Protein AF-A7H7H2-F1 (afdb_monomer)

Structure (mmCIF, N/CA/C/O backbone):
data_AF-A7H7H2-F1
#
_entry.id   AF-A7H7H2-F1
#
loop_
_atom_site.group_PDB
_atom_site.id
_atom_site.type_symbol
_atom_site.label_atom_id
_atom_site.label_alt_id
_atom_site.label_comp_id
_atom_site.label_asym_id
_atom_site.label_entity_id
_atom_site.label_seq_id
_atom_site.pdbx_PDB_ins_code
_atom_site.Cartn_x
_atom_site.Cartn_y
_atom_site.Cartn_z
_atom_site.occupancy
_atom_site.B_iso_or_equiv
_atom_site.auth_seq_id
_atom_site.auth_comp_id
_atom_site.auth_asym_id
_atom_site.auth_atom_id
_atom_site.pdbx_PDB_model_num
ATOM 1 N N . MET A 1 1 ? 17.626 9.485 -11.765 1.00 54.41 1 MET A N 1
ATOM 2 C CA . MET A 1 1 ? 17.673 8.167 -12.442 1.00 54.41 1 MET A CA 1
ATOM 3 C C . MET A 1 1 ? 17.883 8.291 -13.953 1.00 54.41 1 MET A C 1
ATOM 5 O O . MET A 1 1 ? 18.857 7.736 -14.436 1.00 54.41 1 MET A O 1
ATOM 9 N N . ALA A 1 2 ? 17.070 9.058 -14.697 1.00 62.72 2 ALA A N 1
ATOM 10 C CA . ALA A 1 2 ? 17.214 9.184 -16.160 1.00 62.72 2 ALA A CA 1
ATOM 11 C C . ALA A 1 2 ? 18.592 9.707 -16.636 1.00 62.72 2 ALA A C 1
ATOM 13 O O . ALA A 1 2 ? 19.151 9.174 -17.590 1.00 62.72 2 ALA A O 1
ATOM 14 N N . GLY A 1 3 ? 19.183 10.685 -15.935 1.00 72.94 3 GLY A N 1
ATOM 15 C CA . GLY A 1 3 ? 20.497 11.241 -16.300 1.00 72.94 3 GLY A CA 1
ATOM 16 C C . GLY A 1 3 ? 21.664 10.251 -16.186 1.00 72.94 3 GLY A C 1
ATOM 17 O O . GLY A 1 3 ? 22.563 10.270 -17.019 1.00 72.94 3 GLY A O 1
ATOM 18 N N . ALA A 1 4 ? 21.624 9.336 -15.211 1.00 76.12 4 ALA A N 1
ATOM 19 C CA . ALA A 1 4 ? 22.653 8.305 -15.057 1.00 76.12 4 ALA A CA 1
ATOM 20 C C . ALA A 1 4 ? 22.588 7.268 -16.192 1.00 76.12 4 ALA A C 1
ATOM 22 O O . ALA A 1 4 ? 23.620 6.868 -16.720 1.00 76.12 4 ALA A O 1
ATOM 23 N N . GLY A 1 5 ? 21.376 6.891 -16.617 1.00 74.88 5 GLY A N 1
ATOM 24 C CA . GLY A 1 5 ? 21.182 5.991 -17.758 1.00 74.88 5 GLY A CA 1
ATOM 25 C C . GLY A 1 5 ? 21.680 6.591 -19.074 1.00 74.88 5 GLY A C 1
ATOM 26 O O . GLY A 1 5 ? 22.351 5.906 -19.841 1.00 74.88 5 GLY A O 1
ATOM 27 N N . LEU A 1 6 ? 21.423 7.885 -19.302 1.00 78.88 6 LEU A N 1
ATOM 28 C CA . LEU A 1 6 ? 21.929 8.604 -20.475 1.00 78.88 6 LEU A CA 1
ATOM 29 C C . LEU A 1 6 ? 23.465 8.639 -20.499 1.00 78.88 6 LEU A C 1
ATOM 31 O O . LEU A 1 6 ? 24.069 8.372 -21.534 1.00 78.88 6 LEU A O 1
ATOM 35 N N . ALA A 1 7 ? 24.095 8.926 -19.357 1.00 79.81 7 ALA A N 1
ATOM 36 C CA 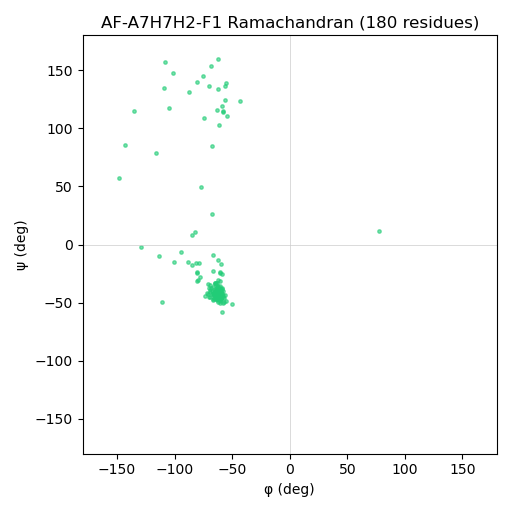. ALA A 1 7 ? 25.551 8.972 -19.245 1.00 79.81 7 ALA A CA 1
ATOM 37 C C . ALA A 1 7 ? 26.194 7.607 -19.540 1.00 79.81 7 ALA A C 1
ATOM 39 O O . ALA A 1 7 ? 27.135 7.531 -20.327 1.00 79.81 7 ALA A O 1
ATOM 40 N N . VAL A 1 8 ? 25.650 6.522 -18.974 1.00 80.94 8 VAL A N 1
ATOM 41 C CA . VAL A 1 8 ? 26.128 5.155 -19.243 1.00 80.94 8 VAL A CA 1
ATOM 42 C C . VAL A 1 8 ? 25.953 4.791 -20.717 1.00 80.94 8 VAL A C 1
ATOM 44 O O . VAL A 1 8 ? 26.881 4.258 -21.321 1.00 80.94 8 VAL A O 1
ATOM 47 N N . ALA A 1 9 ? 24.806 5.118 -21.320 1.00 79.19 9 ALA A N 1
ATOM 48 C CA . ALA A 1 9 ? 24.550 4.848 -22.733 1.00 79.19 9 ALA A CA 1
ATOM 49 C C . ALA A 1 9 ? 25.519 5.601 -23.659 1.00 79.19 9 ALA A C 1
ATOM 51 O O . ALA A 1 9 ? 26.008 5.022 -24.626 1.00 79.19 9 ALA A O 1
ATOM 52 N N . LEU A 1 10 ? 25.840 6.862 -23.348 1.00 83.62 10 LEU A N 1
ATOM 53 C CA . LEU A 1 10 ? 26.807 7.652 -24.113 1.00 83.62 10 LEU A CA 1
ATOM 54 C C . LEU A 1 10 ? 28.227 7.096 -23.987 1.00 83.62 10 LEU A C 1
ATOM 56 O O . LEU A 1 10 ? 28.896 6.920 -25.001 1.00 83.62 10 LEU A O 1
ATOM 60 N N . VAL A 1 11 ? 28.677 6.773 -22.771 1.00 85.94 11 VAL A N 1
ATOM 61 C CA . VAL A 1 11 ? 30.009 6.186 -22.546 1.00 85.94 11 VAL A CA 1
ATOM 62 C C . VAL A 1 11 ? 30.132 4.842 -23.259 1.00 85.94 11 VAL A C 1
ATOM 64 O O . VAL A 1 11 ? 31.104 4.616 -23.976 1.00 85.94 11 VAL A O 1
ATOM 67 N N . PHE A 1 12 ? 29.133 3.970 -23.115 1.00 82.12 12 PHE A N 1
ATOM 68 C CA . PHE A 1 12 ? 29.133 2.661 -23.761 1.00 82.12 12 PHE A CA 1
ATOM 69 C C . PHE A 1 12 ? 29.054 2.776 -25.287 1.00 82.12 12 PHE A C 1
ATOM 71 O O . PHE A 1 12 ? 29.777 2.076 -25.989 1.00 82.12 12 PHE A O 1
ATOM 78 N N . GLY A 1 13 ? 28.234 3.692 -25.810 1.00 82.75 13 GLY A N 1
ATOM 79 C CA . GLY A 1 13 ? 28.130 3.955 -27.245 1.00 82.75 13 GLY A CA 1
ATOM 80 C C . GLY A 1 13 ? 29.435 4.483 -27.844 1.00 82.75 13 GLY A C 1
ATOM 81 O O . GLY A 1 13 ? 29.868 4.002 -28.890 1.00 82.75 13 GLY A O 1
ATOM 82 N N . LEU A 1 14 ? 30.102 5.416 -27.157 1.00 84.81 14 LEU A N 1
ATOM 83 C CA . LEU A 1 14 ? 31.420 5.917 -27.554 1.00 84.81 14 LEU A CA 1
ATOM 84 C C . LEU A 1 14 ? 32.477 4.812 -27.504 1.00 84.81 14 LEU A C 1
ATOM 86 O O . LEU A 1 14 ? 33.261 4.682 -28.441 1.00 84.81 14 LEU A O 1
ATOM 90 N N . TRP A 1 15 ? 32.476 3.992 -26.451 1.00 87.00 15 TRP A N 1
ATOM 91 C CA . TRP A 1 15 ? 33.399 2.868 -26.315 1.00 87.00 15 TRP A CA 1
ATOM 92 C C . TRP A 1 15 ? 33.201 1.829 -27.424 1.00 87.00 15 TRP A C 1
ATOM 94 O O . TRP A 1 15 ? 34.174 1.404 -28.040 1.00 87.00 15 TRP A O 1
ATOM 104 N N . LEU A 1 16 ? 31.951 1.487 -27.749 1.00 82.62 16 LEU A N 1
ATOM 105 C CA . LEU A 1 16 ? 31.619 0.554 -28.825 1.00 82.62 16 LEU A CA 1
ATOM 106 C C . LEU A 1 16 ? 32.043 1.101 -30.194 1.00 82.62 16 LEU A C 1
ATOM 108 O O . LEU A 1 16 ? 32.626 0.375 -30.997 1.00 82.62 16 LEU A O 1
ATOM 112 N N . HIS A 1 17 ? 31.808 2.392 -30.442 1.00 80.81 17 HIS A N 1
ATOM 113 C CA . HIS A 1 17 ? 32.269 3.061 -31.656 1.00 80.81 17 HIS A CA 1
ATOM 114 C C . HIS A 1 17 ? 33.802 3.047 -31.751 1.00 80.81 17 HIS A C 1
ATOM 116 O O . HIS A 1 17 ? 34.352 2.749 -32.809 1.00 80.81 17 HIS A O 1
ATOM 122 N N . GLN A 1 18 ? 34.510 3.320 -30.652 1.00 83.00 18 GLN A N 1
ATOM 123 C CA . GLN A 1 18 ? 35.973 3.271 -30.629 1.00 83.00 18 GLN A CA 1
ATOM 124 C C . GLN A 1 18 ? 36.518 1.857 -30.842 1.00 83.00 18 GLN A C 1
ATOM 126 O O . GLN A 1 18 ? 37.402 1.679 -31.678 1.00 83.00 18 GLN A O 1
ATOM 131 N N . ALA A 1 19 ? 35.972 0.854 -30.154 1.00 80.88 19 ALA A N 1
ATOM 132 C CA . ALA A 1 19 ? 36.351 -0.546 -30.331 1.00 80.88 19 ALA A CA 1
ATOM 133 C C . ALA A 1 19 ? 36.130 -1.010 -31.780 1.00 80.88 19 ALA A C 1
ATOM 135 O O . ALA A 1 19 ? 36.944 -1.737 -32.347 1.00 80.88 19 ALA A O 1
ATOM 136 N N . HIS A 1 20 ? 35.059 -0.531 -32.411 1.00 76.31 20 HIS A N 1
ATOM 137 C CA . HIS A 1 20 ? 34.750 -0.824 -33.802 1.00 76.31 20 HIS A CA 1
ATOM 138 C C . HIS A 1 20 ? 35.731 -0.165 -34.789 1.00 76.31 20 HIS A C 1
ATOM 140 O O . HIS A 1 20 ? 36.239 -0.829 -35.694 1.00 76.31 20 HIS A O 1
ATOM 146 N N . VAL A 1 21 ? 36.067 1.115 -34.589 1.00 80.69 21 VAL A N 1
ATOM 147 C CA . VAL A 1 21 ? 37.096 1.810 -35.388 1.00 80.69 21 VAL A CA 1
ATOM 148 C C . VAL A 1 21 ? 38.462 1.125 -35.242 1.00 80.69 21 VAL A C 1
ATOM 150 O O . VAL A 1 21 ? 39.199 0.987 -36.215 1.00 80.69 21 VAL A O 1
ATOM 153 N N . GLN A 1 22 ? 38.796 0.641 -34.044 1.00 82.31 22 GLN A N 1
ATOM 154 C CA . GLN A 1 22 ? 40.032 -0.110 -33.805 1.00 82.31 22 GLN A CA 1
ATOM 155 C C . GLN A 1 22 ? 40.041 -1.466 -34.528 1.00 82.31 22 GLN A C 1
ATOM 157 O O . GLN A 1 22 ? 41.047 -1.824 -35.138 1.00 82.31 22 GLN A O 1
ATOM 162 N N . ALA A 1 23 ? 38.927 -2.204 -34.512 1.00 78.06 23 ALA A N 1
ATOM 163 C CA . ALA A 1 23 ? 38.811 -3.495 -35.192 1.00 78.06 23 ALA A CA 1
ATOM 164 C C . ALA A 1 23 ? 38.930 -3.368 -36.722 1.00 78.06 23 ALA A C 1
ATOM 166 O O . ALA A 1 23 ? 39.613 -4.161 -37.368 1.00 78.06 23 ALA A O 1
ATOM 167 N N . THR A 1 24 ? 38.305 -2.342 -37.301 1.00 72.44 24 THR A N 1
ATOM 168 C CA . THR A 1 24 ? 38.334 -2.080 -38.751 1.00 72.44 24 THR A CA 1
ATOM 169 C C . THR A 1 24 ? 39.702 -1.597 -39.233 1.00 72.44 24 THR A C 1
ATOM 171 O O . THR A 1 24 ? 40.137 -1.990 -40.316 1.00 72.44 24 THR A O 1
ATOM 174 N N . ALA A 1 25 ? 40.429 -0.828 -38.415 1.00 77.31 25 ALA A N 1
ATOM 175 C CA . ALA A 1 25 ? 41.795 -0.400 -38.719 1.00 77.31 25 ALA A CA 1
ATOM 176 C C . ALA A 1 25 ? 42.788 -1.573 -38.846 1.00 77.31 25 ALA A C 1
ATOM 178 O O . ALA A 1 25 ? 43.736 -1.487 -39.623 1.00 77.31 25 ALA A O 1
ATOM 179 N N . LEU A 1 26 ? 42.561 -2.677 -38.123 1.00 74.50 26 LEU A N 1
ATOM 180 C CA . LEU A 1 26 ? 43.422 -3.867 -38.151 1.00 74.50 26 LEU A CA 1
ATOM 181 C C . LEU A 1 26 ? 43.166 -4.784 -39.361 1.00 74.50 26 LEU A C 1
ATOM 183 O O . LEU A 1 26 ? 44.063 -5.518 -39.766 1.00 74.50 26 LEU A O 1
ATOM 187 N N . LEU A 1 27 ? 41.964 -4.749 -39.944 1.00 69.00 27 LEU A N 1
ATOM 188 C CA . LEU A 1 27 ? 41.528 -5.674 -41.001 1.00 69.00 27 LEU A CA 1
ATOM 189 C C . LEU A 1 27 ? 41.866 -5.212 -42.429 1.00 69.00 27 LEU A C 1
ATOM 191 O O . LEU A 1 27 ? 41.769 -6.003 -43.365 1.00 69.00 27 LEU A O 1
ATOM 195 N N . ALA A 1 28 ? 42.224 -3.942 -42.634 1.00 61.22 28 ALA A N 1
ATOM 196 C CA . ALA A 1 28 ? 42.066 -3.314 -43.943 1.00 61.22 28 ALA A CA 1
ATOM 197 C C . ALA A 1 28 ? 43.389 -2.893 -44.614 1.00 61.22 28 ALA A C 1
ATOM 199 O O . ALA A 1 28 ? 43.748 -1.712 -44.650 1.00 61.22 28 ALA A O 1
ATOM 200 N N . SER A 1 29 ? 44.106 -3.847 -45.211 1.00 67.56 29 SER A N 1
ATOM 201 C CA . SER A 1 29 ? 45.311 -3.576 -46.021 1.00 67.56 29 SER A CA 1
ATOM 202 C C . SER A 1 29 ? 44.986 -3.095 -47.446 1.00 67.56 29 SER A C 1
ATOM 204 O O . SER A 1 29 ? 45.734 -2.293 -47.998 1.00 67.56 29 SER A O 1
ATOM 206 N N . ASP A 1 30 ? 43.853 -3.530 -48.011 1.00 78.75 30 ASP A N 1
ATOM 207 C CA . ASP A 1 30 ? 43.478 -3.366 -49.425 1.00 78.75 30 ASP A CA 1
ATOM 208 C C . ASP A 1 30 ? 42.319 -2.349 -49.644 1.00 78.75 30 ASP A C 1
ATOM 210 O O . ASP A 1 30 ? 41.338 -2.368 -48.888 1.00 78.75 30 ASP A O 1
ATOM 214 N N . PRO A 1 31 ? 42.405 -1.428 -50.631 1.00 76.00 31 PRO A N 1
ATOM 215 C CA . PRO A 1 31 ? 41.413 -0.368 -50.863 1.00 76.00 31 PRO A CA 1
ATOM 216 C C . PRO A 1 31 ? 40.010 -0.833 -51.290 1.00 76.00 31 PRO A C 1
ATOM 218 O O . PRO A 1 31 ? 39.039 -0.186 -50.890 1.00 76.00 31 PRO A O 1
ATOM 221 N N . GLU A 1 32 ? 39.861 -1.928 -52.043 1.00 76.44 32 GLU A N 1
ATOM 222 C CA . GLU A 1 32 ? 38.527 -2.441 -52.410 1.00 76.44 32 GLU A CA 1
ATOM 223 C C . GLU A 1 32 ? 37.824 -3.059 -51.197 1.00 76.44 32 GLU A C 1
ATOM 225 O O . GLU A 1 32 ? 36.653 -2.771 -50.921 1.00 76.44 32 GLU A O 1
ATOM 230 N N . THR A 1 33 ? 38.576 -3.816 -50.396 1.00 76.00 33 THR A N 1
ATOM 231 C CA . THR A 1 33 ? 38.089 -4.409 -49.145 1.00 76.00 33 THR A CA 1
ATOM 232 C C . THR A 1 33 ? 37.635 -3.329 -48.146 1.00 76.00 33 THR A C 1
ATOM 234 O O . THR A 1 33 ? 36.581 -3.462 -47.519 1.00 76.00 33 THR A O 1
ATOM 237 N N . ARG A 1 34 ? 38.352 -2.195 -48.054 1.00 72.75 34 ARG A N 1
ATOM 238 C CA . ARG A 1 34 ? 37.963 -1.035 -47.217 1.00 72.75 34 ARG A CA 1
ATOM 239 C C . ARG A 1 34 ? 36.602 -0.451 -47.589 1.00 72.75 34 ARG A C 1
ATOM 241 O O . ARG A 1 34 ? 35.816 -0.119 -46.701 1.00 72.75 34 ARG A O 1
ATOM 248 N N . ALA A 1 35 ? 36.321 -0.297 -48.882 1.00 75.75 35 ALA A N 1
ATOM 249 C CA . ALA A 1 35 ? 35.082 0.322 -49.347 1.00 75.75 35 ALA A CA 1
ATOM 250 C C . ALA A 1 35 ? 33.852 -0.552 -49.044 1.00 75.75 35 ALA A C 1
ATOM 252 O O . ALA A 1 35 ? 32.797 -0.035 -48.658 1.00 75.75 35 ALA A O 1
ATOM 253 N N . LEU A 1 36 ? 33.999 -1.874 -49.170 1.00 75.94 36 LEU A N 1
ATOM 254 C CA . LEU A 1 36 ? 32.939 -2.838 -48.881 1.00 75.94 36 LEU A CA 1
ATOM 255 C C . LEU A 1 36 ? 32.646 -2.939 -47.372 1.00 75.94 36 LEU A C 1
ATOM 257 O O . LEU A 1 36 ? 31.477 -2.925 -46.967 1.00 75.94 36 LEU A O 1
ATOM 261 N N . VAL A 1 37 ? 33.697 -2.961 -46.543 1.00 78.50 37 VAL A N 1
ATOM 262 C CA . VAL A 1 37 ? 33.593 -2.957 -45.072 1.00 78.50 37 VAL A CA 1
ATOM 263 C C . VAL A 1 37 ? 32.925 -1.670 -44.585 1.00 78.50 37 VAL A C 1
ATOM 265 O O . VAL A 1 37 ? 31.905 -1.736 -43.907 1.00 78.50 37 VAL A O 1
ATOM 268 N N . ALA A 1 38 ? 33.373 -0.498 -45.050 1.00 76.06 38 ALA A N 1
ATOM 269 C CA . ALA A 1 38 ? 32.806 0.788 -44.634 1.00 76.06 38 ALA A CA 1
ATOM 270 C C . ALA A 1 38 ? 31.312 0.949 -44.978 1.00 76.06 38 ALA A C 1
ATOM 272 O O . ALA A 1 38 ? 30.572 1.646 -44.277 1.00 76.06 38 ALA A O 1
ATOM 273 N N . ARG A 1 39 ? 30.836 0.336 -46.072 1.00 77.12 39 ARG A N 1
ATOM 274 C CA . ARG A 1 39 ? 29.407 0.355 -46.423 1.00 77.12 39 ARG A CA 1
ATOM 275 C C . ARG A 1 39 ? 28.592 -0.557 -45.509 1.00 77.12 39 ARG A C 1
ATOM 277 O O . ARG A 1 39 ? 27.529 -0.135 -45.057 1.00 77.12 39 ARG A O 1
ATOM 284 N N . SER A 1 40 ? 29.093 -1.761 -45.244 1.00 77.06 40 SER A N 1
ATOM 285 C CA . SER A 1 40 ? 28.449 -2.739 -44.360 1.00 77.06 40 SER A CA 1
ATOM 286 C C . SER A 1 40 ? 28.394 -2.231 -42.918 1.00 77.06 40 SER A C 1
ATOM 288 O O . SER A 1 40 ? 27.349 -2.314 -42.275 1.00 77.06 40 SER A O 1
ATOM 290 N N . ASP A 1 41 ? 29.463 -1.582 -42.457 1.00 77.19 41 ASP A N 1
ATOM 291 C CA . ASP A 1 41 ? 29.561 -1.001 -41.118 1.00 77.19 41 ASP A CA 1
ATOM 292 C C . ASP A 1 41 ? 28.554 0.113 -40.878 1.00 77.19 41 ASP A C 1
ATOM 294 O O . ASP A 1 41 ? 27.897 0.136 -39.842 1.00 77.19 41 ASP A O 1
ATOM 298 N N . ARG A 1 42 ? 28.360 1.022 -41.841 1.00 77.19 42 ARG A N 1
ATOM 299 C CA . ARG A 1 42 ? 27.344 2.079 -41.698 1.00 77.19 42 ARG A CA 1
ATOM 300 C C . ARG A 1 42 ? 25.938 1.506 -41.541 1.00 77.19 42 ARG A C 1
ATOM 302 O O . ARG A 1 42 ? 25.139 2.059 -40.789 1.00 77.19 42 ARG A O 1
ATOM 309 N N . VAL A 1 43 ? 25.641 0.401 -42.228 1.00 80.25 43 VAL A N 1
ATOM 310 C CA . VAL A 1 43 ? 24.353 -0.293 -42.103 1.00 80.25 43 VAL A CA 1
ATOM 311 C C . VAL A 1 43 ? 24.237 -0.970 -40.735 1.00 80.25 43 VAL A C 1
ATOM 313 O O . VAL A 1 43 ? 23.216 -0.805 -40.073 1.00 80.25 43 VAL A O 1
ATOM 316 N N . LEU A 1 44 ? 25.284 -1.663 -40.277 1.00 80.81 44 LEU A N 1
ATOM 317 C CA . LEU A 1 44 ? 25.324 -2.321 -38.965 1.00 80.81 44 LEU A CA 1
ATOM 318 C C . LEU A 1 44 ? 25.226 -1.326 -37.800 1.00 80.81 44 LEU A C 1
ATOM 320 O O . LEU A 1 44 ? 24.398 -1.507 -36.909 1.00 80.81 44 LEU A O 1
ATOM 324 N N . LEU A 1 45 ? 26.011 -0.249 -37.818 1.00 81.44 45 LEU A N 1
ATOM 325 C CA . LEU A 1 45 ? 25.970 0.807 -36.802 1.00 81.44 45 LEU A CA 1
ATOM 326 C C . LEU A 1 45 ? 24.623 1.535 -36.801 1.00 81.44 45 LEU A C 1
ATOM 328 O O . LEU A 1 45 ? 24.067 1.793 -35.733 1.00 81.44 45 LEU A O 1
ATOM 332 N N . GLY A 1 46 ? 24.065 1.820 -37.983 1.00 82.31 46 GLY A N 1
ATOM 333 C CA . GLY A 1 46 ? 22.721 2.381 -38.112 1.00 82.31 46 GLY A CA 1
ATOM 334 C C . GLY A 1 46 ? 21.651 1.460 -37.516 1.00 82.31 46 GLY A C 1
ATOM 335 O O . GLY A 1 46 ? 20.794 1.921 -36.762 1.00 82.31 46 GLY A O 1
ATOM 336 N N . ALA A 1 47 ? 21.739 0.154 -37.784 1.00 81.56 47 ALA A N 1
ATOM 337 C CA . ALA A 1 47 ? 20.835 -0.845 -37.223 1.00 81.56 47 ALA A CA 1
ATOM 338 C C . ALA A 1 47 ? 20.961 -0.945 -35.693 1.00 81.56 47 ALA A C 1
ATOM 340 O O . ALA A 1 47 ? 19.946 -0.916 -34.999 1.00 81.56 47 ALA A O 1
ATOM 341 N N . PHE A 1 48 ? 22.181 -0.988 -35.145 1.00 84.62 48 PHE A N 1
ATOM 342 C CA . PHE A 1 48 ? 22.390 -0.999 -33.694 1.00 84.62 48 PHE A CA 1
ATOM 343 C C . PHE A 1 48 ? 21.877 0.272 -33.020 1.00 84.62 48 PHE A C 1
ATOM 345 O O . PHE A 1 48 ? 21.217 0.180 -31.986 1.00 84.62 48 PHE A O 1
ATOM 352 N N . GLY A 1 49 ? 22.116 1.444 -33.613 1.00 84.31 49 GLY A N 1
ATOM 353 C CA . GLY A 1 49 ? 21.581 2.710 -33.114 1.00 84.31 49 GLY A CA 1
ATOM 354 C C . GLY A 1 49 ? 20.051 2.726 -33.096 1.00 84.31 49 GLY A C 1
ATOM 355 O O . GLY A 1 49 ? 19.449 3.101 -32.090 1.00 84.31 49 GLY A O 1
ATOM 356 N N . ALA A 1 50 ? 19.414 2.250 -34.170 1.00 85.00 50 ALA A N 1
ATOM 357 C CA . ALA A 1 50 ? 17.959 2.145 -34.253 1.00 85.00 50 ALA A CA 1
ATOM 358 C C . ALA A 1 50 ? 17.384 1.178 -33.203 1.00 85.00 50 ALA A C 1
ATOM 360 O O . ALA A 1 50 ? 16.418 1.518 -32.519 1.00 85.00 50 ALA A O 1
ATOM 361 N N . ILE A 1 51 ? 18.000 0.003 -33.027 1.00 86.19 51 ILE A N 1
ATOM 362 C CA . ILE A 1 51 ? 17.601 -0.981 -32.010 1.00 86.19 51 ILE A CA 1
ATOM 363 C C . ILE A 1 51 ? 17.772 -0.400 -30.603 1.00 86.19 51 ILE A C 1
ATOM 365 O O . ILE A 1 51 ? 16.870 -0.535 -29.779 1.00 86.19 51 ILE A O 1
ATOM 369 N N . ALA A 1 52 ? 18.890 0.274 -30.326 1.00 84.38 52 ALA A N 1
ATOM 370 C CA . ALA A 1 52 ? 19.148 0.892 -29.029 1.00 84.38 52 ALA A CA 1
ATOM 371 C C . ALA A 1 52 ? 18.109 1.974 -28.700 1.00 84.38 52 ALA A C 1
ATOM 373 O O . ALA A 1 52 ? 17.577 1.998 -27.589 1.00 84.38 52 ALA A O 1
ATOM 374 N N . LEU A 1 53 ? 17.770 2.828 -29.671 1.00 85.94 53 LEU A N 1
ATOM 375 C CA . LEU A 1 53 ? 16.749 3.863 -29.506 1.00 85.94 53 LEU A CA 1
ATOM 376 C C . LEU A 1 53 ? 15.364 3.249 -29.253 1.00 85.94 53 LEU A C 1
ATOM 378 O O . LEU A 1 53 ? 14.647 3.675 -28.346 1.00 85.94 53 LEU A O 1
ATOM 382 N N . LEU A 1 54 ? 15.006 2.217 -30.022 1.00 89.25 54 LEU A N 1
ATOM 383 C CA . LEU A 1 54 ? 13.744 1.497 -29.876 1.00 89.25 54 LEU A CA 1
ATOM 384 C C . LEU A 1 54 ? 13.642 0.811 -28.508 1.00 89.25 54 LEU A C 1
ATOM 386 O O . LEU A 1 54 ? 12.614 0.920 -27.842 1.00 89.25 54 LEU A O 1
ATOM 390 N N . LEU A 1 55 ? 14.717 0.163 -28.056 1.00 86.00 55 LEU A N 1
ATOM 391 C CA . LEU A 1 55 ? 14.771 -0.493 -26.753 1.00 86.00 55 LEU A CA 1
ATOM 392 C C . LEU A 1 55 ? 14.676 0.520 -25.605 1.00 86.00 55 LEU A C 1
ATOM 394 O O . LEU A 1 55 ? 13.927 0.295 -24.656 1.00 86.00 55 LEU A O 1
ATOM 398 N N . ALA A 1 56 ? 15.378 1.652 -25.704 1.00 87.06 56 ALA A N 1
ATOM 399 C CA . ALA A 1 56 ? 15.296 2.729 -24.720 1.00 87.06 56 ALA A CA 1
ATOM 400 C C . ALA A 1 56 ? 13.869 3.294 -24.620 1.00 87.06 56 ALA A C 1
ATOM 402 O O . ALA A 1 56 ? 13.350 3.468 -23.516 1.00 87.06 56 ALA A O 1
ATOM 403 N N . GLY A 1 57 ? 13.208 3.516 -25.760 1.00 89.44 57 GLY A N 1
ATOM 404 C CA . GLY A 1 57 ? 11.811 3.947 -25.807 1.00 89.44 57 GLY A CA 1
ATOM 405 C C . GLY A 1 57 ? 10.854 2.919 -25.199 1.00 89.44 57 GLY A C 1
ATOM 406 O O . GLY A 1 57 ? 10.018 3.272 -24.367 1.00 89.44 57 GLY A O 1
ATOM 407 N N . ALA A 1 58 ? 11.009 1.640 -25.553 1.00 89.31 58 ALA A N 1
ATOM 408 C CA . ALA A 1 58 ? 10.186 0.553 -25.027 1.00 89.31 58 ALA A CA 1
ATOM 409 C C . ALA A 1 58 ? 10.341 0.389 -23.505 1.00 89.31 58 ALA A C 1
ATOM 411 O O . ALA A 1 58 ? 9.342 0.290 -22.794 1.00 89.31 58 ALA A O 1
ATOM 412 N N . LEU A 1 59 ? 11.575 0.423 -22.990 1.00 89.94 59 LEU A N 1
ATOM 413 C CA . LEU A 1 59 ? 11.858 0.366 -21.551 1.00 89.94 59 LEU A CA 1
ATOM 414 C C . LEU A 1 59 ? 11.324 1.598 -20.814 1.00 89.94 59 LEU A C 1
ATOM 416 O O . LEU A 1 59 ? 10.758 1.465 -19.729 1.00 89.94 59 LEU A O 1
ATOM 420 N N . GLY A 1 60 ? 11.457 2.788 -21.406 1.00 88.62 60 GLY A N 1
ATOM 421 C CA . GLY A 1 60 ? 10.891 4.019 -20.859 1.00 88.62 60 GLY A CA 1
ATOM 422 C C . GLY A 1 60 ? 9.370 3.939 -20.736 1.00 88.62 60 GLY A C 1
ATOM 423 O O . GLY A 1 60 ? 8.819 4.196 -19.664 1.00 88.62 60 GLY A O 1
ATOM 424 N N . LEU A 1 61 ? 8.691 3.506 -21.801 1.00 88.50 61 LEU A N 1
ATOM 425 C CA . LEU A 1 61 ? 7.242 3.316 -21.801 1.00 88.50 61 LEU A CA 1
ATOM 426 C C . LEU A 1 61 ? 6.812 2.246 -20.791 1.00 88.50 61 LEU A C 1
ATOM 428 O O . LEU A 1 61 ? 5.865 2.467 -20.038 1.00 88.50 61 LEU A O 1
ATOM 432 N N . LEU A 1 62 ? 7.526 1.119 -20.723 1.00 87.94 62 LEU A N 1
ATOM 433 C CA . LEU A 1 62 ? 7.278 0.070 -19.735 1.00 87.94 62 LEU A CA 1
ATOM 434 C C . LEU A 1 62 ? 7.381 0.619 -18.305 1.00 87.94 62 LEU A C 1
ATOM 436 O O . LEU A 1 62 ? 6.491 0.373 -17.495 1.00 87.94 62 LEU A O 1
ATOM 440 N N . GLY A 1 63 ? 8.408 1.419 -18.005 1.00 86.88 63 GLY A N 1
ATOM 441 C CA . GLY A 1 63 ? 8.560 2.074 -16.704 1.00 86.88 63 GLY A CA 1
ATOM 442 C C . GLY A 1 63 ? 7.383 2.994 -16.361 1.00 86.88 63 GLY A C 1
ATOM 443 O O . GLY A 1 63 ? 6.858 2.956 -15.245 1.00 86.88 63 GLY A O 1
ATOM 444 N N . VAL A 1 64 ? 6.899 3.774 -17.330 1.00 86.69 64 VAL A N 1
ATOM 445 C CA . VAL A 1 64 ? 5.705 4.618 -17.152 1.00 86.69 64 VAL A CA 1
ATOM 446 C C . VAL A 1 64 ? 4.458 3.765 -16.896 1.00 86.69 64 VAL A C 1
ATOM 448 O O . VAL A 1 64 ? 3.681 4.060 -15.988 1.00 86.69 64 VAL A O 1
ATOM 451 N N . VAL A 1 65 ? 4.267 2.678 -17.641 1.00 84.31 65 VAL A N 1
ATOM 452 C CA . VAL A 1 65 ? 3.122 1.775 -17.450 1.00 84.31 65 VAL A CA 1
ATOM 453 C C . VAL A 1 65 ? 3.159 1.123 -16.067 1.00 84.31 65 VAL A C 1
ATOM 455 O O . VAL A 1 65 ? 2.144 1.106 -15.370 1.00 84.31 65 VAL A O 1
ATOM 458 N N . VAL A 1 66 ? 4.321 0.630 -15.636 1.00 82.88 66 VAL A N 1
ATOM 459 C CA . VAL A 1 66 ? 4.494 -0.005 -14.321 1.00 82.88 66 VAL A CA 1
ATOM 460 C C . VAL A 1 66 ? 4.233 0.992 -13.194 1.00 82.88 66 VAL A C 1
ATOM 462 O O . VAL A 1 66 ? 3.479 0.686 -12.272 1.00 82.88 66 VAL A O 1
ATOM 465 N N . THR A 1 67 ? 4.774 2.210 -13.280 1.00 82.56 67 THR A N 1
ATOM 466 C CA . THR A 1 67 ? 4.541 3.236 -12.249 1.00 82.56 67 THR A CA 1
ATOM 467 C C . THR A 1 67 ? 3.056 3.571 -12.106 1.00 82.56 67 THR A C 1
ATOM 469 O O . THR A 1 67 ? 2.563 3.622 -10.983 1.00 82.56 67 THR A O 1
ATOM 472 N N . HIS A 1 68 ? 2.296 3.675 -13.199 1.00 76.75 68 HIS A N 1
ATOM 473 C CA . HIS A 1 68 ? 0.850 3.919 -13.121 1.00 76.75 68 HIS A CA 1
ATOM 474 C C . HIS A 1 68 ? 0.057 2.718 -12.580 1.00 76.75 68 HIS A C 1
ATOM 476 O O . HIS A 1 68 ? -0.896 2.905 -11.824 1.00 76.75 68 HIS A O 1
ATOM 482 N N . ARG A 1 69 ? 0.438 1.485 -12.939 1.00 79.62 69 ARG A N 1
ATOM 483 C CA . ARG A 1 69 ? -0.288 0.261 -12.542 1.00 79.62 69 ARG A CA 1
ATOM 484 C C . ARG A 1 69 ? 0.044 -0.232 -11.130 1.00 79.62 69 ARG A C 1
ATOM 486 O O . ARG A 1 69 ? -0.715 -1.037 -10.590 1.00 79.62 69 ARG A O 1
ATOM 493 N N . VAL A 1 70 ? 1.142 0.247 -10.540 1.00 82.25 70 VAL A N 1
ATOM 494 C CA . VAL A 1 70 ? 1.597 -0.128 -9.191 1.00 82.25 70 VAL A CA 1
ATOM 495 C C . VAL A 1 70 ? 1.457 1.028 -8.197 1.00 82.25 70 VAL A C 1
ATOM 497 O O . VAL A 1 70 ? 0.862 0.832 -7.139 1.00 82.25 70 VAL A O 1
ATOM 500 N N . ALA A 1 71 ? 1.934 2.238 -8.513 1.00 80.56 71 ALA A N 1
ATOM 501 C CA . ALA A 1 71 ? 1.985 3.330 -7.533 1.00 80.56 71 ALA A CA 1
ATOM 502 C C . ALA A 1 71 ? 0.591 3.809 -7.098 1.00 80.56 71 ALA A C 1
ATOM 504 O O . ALA A 1 71 ? 0.387 4.096 -5.921 1.00 80.56 71 ALA A O 1
ATOM 505 N N . GLY A 1 72 ? -0.380 3.839 -8.019 1.00 79.50 72 GLY A N 1
ATOM 506 C CA . GLY A 1 72 ? -1.764 4.214 -7.709 1.00 79.50 72 GLY A CA 1
ATOM 507 C C . GLY A 1 72 ? -2.390 3.306 -6.640 1.00 79.50 72 GLY A C 1
ATOM 508 O O . GLY A 1 72 ? -2.774 3.798 -5.578 1.00 79.50 72 GLY A O 1
ATOM 509 N N . PRO A 1 73 ? -2.447 1.980 -6.867 1.00 81.44 73 PRO A N 1
ATOM 510 C CA . PRO A 1 73 ? -2.916 1.030 -5.862 1.00 81.44 73 PRO A CA 1
ATOM 511 C C . PRO A 1 73 ? -2.140 1.094 -4.541 1.00 81.44 73 PRO A C 1
ATOM 513 O O . PRO A 1 73 ? -2.764 1.100 -3.483 1.00 81.44 73 PRO A O 1
ATOM 516 N N . VAL A 1 74 ? -0.803 1.198 -4.578 1.00 85.62 74 VAL A N 1
ATOM 517 C CA . VAL A 1 74 ? 0.024 1.303 -3.358 1.00 85.62 74 VAL A CA 1
ATOM 518 C C . VAL A 1 74 ? -0.357 2.527 -2.530 1.00 85.62 74 VAL A C 1
ATOM 520 O O . VAL A 1 74 ? -0.487 2.420 -1.313 1.00 85.62 74 VAL A O 1
ATOM 523 N N . PHE A 1 75 ? -0.580 3.676 -3.169 1.00 83.81 75 PHE A N 1
ATOM 524 C CA . PHE A 1 75 ? -0.976 4.899 -2.474 1.00 83.81 75 PHE A CA 1
ATOM 525 C C . PHE A 1 75 ? -2.319 4.738 -1.746 1.00 83.81 75 PHE A C 1
ATOM 527 O O . PHE A 1 75 ? -2.434 5.086 -0.570 1.00 83.81 75 PHE A O 1
ATOM 534 N N . VAL A 1 76 ? -3.316 4.146 -2.414 1.00 83.12 76 VAL A N 1
ATOM 535 C CA . VAL A 1 76 ? -4.636 3.867 -1.817 1.00 83.12 76 VAL A CA 1
ATOM 536 C C . VAL A 1 76 ? -4.510 2.906 -0.633 1.00 83.12 76 VAL A C 1
ATOM 538 O O . VAL A 1 76 ? -5.088 3.143 0.426 1.00 83.12 76 VAL A O 1
ATOM 541 N N . MET A 1 77 ? -3.711 1.848 -0.775 1.00 85.75 77 MET A N 1
ATOM 542 C CA . MET A 1 77 ? -3.469 0.902 0.315 1.00 85.75 77 MET A CA 1
ATOM 543 C C . MET A 1 77 ? -2.743 1.551 1.496 1.00 85.75 77 MET A C 1
ATOM 545 O O . MET A 1 77 ? -3.095 1.288 2.641 1.00 85.75 77 MET A O 1
ATOM 549 N N . GLY A 1 78 ? -1.783 2.443 1.236 1.00 87.50 78 GLY A N 1
ATOM 550 C CA . GLY A 1 78 ? -1.107 3.217 2.276 1.00 87.50 78 GLY A CA 1
ATOM 551 C C . GLY A 1 78 ? -2.073 4.091 3.079 1.00 87.50 78 GLY A C 1
ATOM 552 O O . GLY A 1 78 ? -1.951 4.180 4.300 1.00 87.50 78 GLY A O 1
ATOM 553 N N . HIS A 1 79 ? -3.079 4.675 2.423 1.00 86.31 79 HIS A N 1
ATOM 554 C CA . HIS A 1 79 ? -4.149 5.389 3.117 1.00 86.31 79 HIS A CA 1
ATOM 555 C C . HIS A 1 79 ? -4.976 4.452 4.012 1.00 86.31 79 HIS A C 1
ATOM 557 O O . HIS A 1 79 ? -5.195 4.774 5.176 1.00 86.31 79 HIS A O 1
ATOM 563 N N . TYR A 1 80 ? -5.366 3.269 3.529 1.00 88.25 80 TYR A N 1
ATOM 564 C CA . TYR A 1 80 ? -6.094 2.294 4.353 1.00 88.25 80 TYR A CA 1
ATOM 565 C C . TYR A 1 80 ? -5.293 1.829 5.569 1.00 88.25 80 TYR A C 1
ATOM 567 O O . TYR A 1 80 ? -5.839 1.749 6.665 1.00 88.25 80 TYR A O 1
ATOM 575 N N . VAL A 1 81 ? -3.992 1.583 5.405 1.00 90.25 81 VAL A N 1
ATOM 576 C CA . VAL A 1 81 ? -3.104 1.235 6.523 1.00 90.25 81 VAL A CA 1
ATOM 577 C C . VAL A 1 81 ? -3.020 2.373 7.542 1.00 90.25 81 VAL A C 1
ATOM 579 O O . VAL A 1 81 ? -3.034 2.105 8.740 1.00 90.25 81 VAL A O 1
ATOM 582 N N . ARG A 1 82 ? -2.995 3.636 7.097 1.00 88.94 82 ARG A N 1
ATOM 583 C CA . ARG A 1 82 ? -3.031 4.794 8.003 1.00 88.94 82 ARG A CA 1
ATOM 584 C C . ARG A 1 82 ? -4.323 4.836 8.819 1.00 88.94 82 ARG A C 1
ATOM 586 O O . ARG A 1 82 ? -4.249 4.958 10.036 1.00 88.94 82 ARG A O 1
ATOM 593 N N . VAL A 1 83 ? -5.476 4.646 8.179 1.00 87.56 83 VAL A N 1
ATOM 594 C CA . VAL A 1 83 ? -6.768 4.588 8.884 1.00 87.56 83 VAL A CA 1
ATOM 595 C C . VAL A 1 83 ? -6.787 3.442 9.905 1.00 87.56 83 VAL A C 1
ATOM 597 O O . VAL A 1 83 ? -7.187 3.658 11.047 1.00 87.56 83 VAL A O 1
ATOM 600 N N . LEU A 1 84 ? -6.263 2.260 9.544 1.00 89.44 84 LEU A N 1
ATOM 601 C CA . LEU A 1 84 ? -6.091 1.146 10.490 1.00 89.44 84 LEU A CA 1
ATOM 602 C C . LEU A 1 84 ? -5.186 1.512 11.671 1.00 89.44 84 LEU A C 1
ATOM 604 O O . LEU A 1 84 ? -5.478 1.128 12.801 1.00 89.44 84 LEU A O 1
ATOM 608 N N . SER A 1 85 ? -4.091 2.237 11.427 1.00 88.88 85 SER A N 1
ATOM 609 C CA . SER A 1 85 ? -3.154 2.642 12.485 1.00 88.88 85 SER A CA 1
ATOM 610 C C . SER A 1 85 ? -3.760 3.630 13.483 1.00 88.88 85 SER A C 1
ATOM 612 O O . SER A 1 85 ? -3.325 3.687 14.627 1.00 88.88 85 SER A O 1
ATOM 614 N N . GLU A 1 86 ? -4.801 4.355 13.074 1.00 88.19 86 GLU A N 1
ATOM 615 C CA . GLU A 1 86 ? -5.582 5.259 13.925 1.00 88.19 86 GLU A CA 1
ATOM 616 C C . GLU A 1 86 ? -6.687 4.515 14.699 1.00 88.19 86 GLU A C 1
ATOM 618 O O . GLU A 1 86 ? -7.539 5.148 15.316 1.00 88.19 86 GLU A O 1
ATOM 623 N N . GLY A 1 87 ? -6.710 3.177 14.648 1.00 86.62 87 GLY A N 1
ATOM 624 C CA . GLY A 1 87 ? -7.711 2.345 15.318 1.00 86.62 87 GLY A CA 1
ATOM 625 C C . GLY A 1 87 ? -9.064 2.296 14.605 1.00 86.62 87 GLY A C 1
ATOM 626 O O . GLY A 1 87 ? -10.032 1.799 15.171 1.00 86.62 87 GLY A O 1
ATOM 627 N N . ARG A 1 88 ? -9.149 2.797 13.367 1.00 86.25 88 ARG A N 1
ATOM 628 C CA . ARG A 1 88 ? -10.388 2.874 12.580 1.00 86.25 88 ARG A CA 1
ATOM 629 C C . ARG A 1 88 ? -10.385 1.868 11.435 1.00 86.25 88 ARG A C 1
ATOM 631 O O . ARG A 1 88 ? -9.335 1.458 10.947 1.00 86.25 88 ARG A O 1
ATOM 638 N N . PHE A 1 89 ? -11.566 1.504 10.946 1.00 87.56 89 PHE A N 1
ATOM 639 C CA . PHE A 1 89 ? -11.692 0.605 9.799 1.00 87.56 89 PHE A CA 1
ATOM 640 C C . PHE A 1 89 ? -12.097 1.372 8.531 1.00 87.56 89 PHE A C 1
ATOM 642 O O . PHE A 1 89 ? -13.180 1.949 8.495 1.00 87.56 89 PHE A O 1
ATOM 649 N N . PRO A 1 90 ? -11.263 1.392 7.475 1.00 80.25 90 PRO A N 1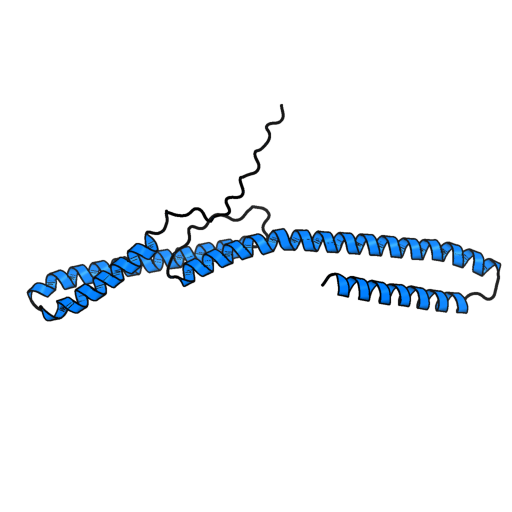
ATOM 650 C CA . PRO A 1 90 ? -11.562 2.108 6.245 1.00 80.25 90 PRO A CA 1
ATOM 651 C C . PRO A 1 90 ? -12.602 1.364 5.409 1.00 80.25 90 PRO A C 1
ATOM 653 O O . PRO A 1 90 ? -12.557 0.137 5.274 1.00 80.25 90 PRO A O 1
ATOM 656 N N . ARG A 1 91 ? -13.465 2.121 4.729 1.00 76.31 91 ARG A N 1
ATOM 657 C CA . ARG A 1 91 ? -14.338 1.577 3.691 1.00 76.31 91 ARG A CA 1
ATOM 658 C C . ARG A 1 91 ? -13.531 1.292 2.431 1.00 76.31 91 ARG A C 1
ATOM 660 O O . ARG A 1 91 ? -13.089 2.195 1.718 1.00 76.31 91 ARG A O 1
ATOM 667 N N . MET A 1 92 ? -13.329 0.012 2.150 1.00 71.94 92 MET A N 1
ATOM 668 C CA . MET A 1 92 ? -12.512 -0.405 1.018 1.00 71.94 92 MET A CA 1
ATOM 669 C C . MET A 1 92 ? -13.325 -0.501 -0.269 1.00 71.94 92 MET A C 1
ATOM 671 O O . MET A 1 92 ? -14.380 -1.129 -0.324 1.00 71.94 92 MET A O 1
ATOM 675 N N . ARG A 1 93 ? -12.798 0.100 -1.340 1.00 70.12 93 ARG A N 1
ATOM 676 C CA . ARG A 1 93 ? -13.330 -0.033 -2.701 1.00 70.12 93 ARG A CA 1
ATOM 677 C C . ARG A 1 93 ? -12.482 -1.023 -3.491 1.00 70.12 93 ARG A C 1
ATOM 679 O O . ARG A 1 93 ? -11.274 -1.101 -3.311 1.00 70.12 93 ARG A O 1
ATOM 686 N N . THR A 1 94 ? -13.094 -1.752 -4.417 1.00 68.62 94 THR A N 1
ATOM 687 C CA . THR A 1 94 ? -12.367 -2.654 -5.321 1.00 68.62 94 THR A CA 1
ATOM 688 C C . THR A 1 94 ? -11.377 -1.891 -6.213 1.00 68.62 94 THR A C 1
ATOM 690 O O . THR A 1 94 ? -11.759 -0.901 -6.843 1.00 68.62 94 THR A O 1
ATOM 693 N N . LEU A 1 95 ? -10.143 -2.394 -6.334 1.00 68.31 95 LEU A N 1
ATOM 694 C CA . LEU A 1 95 ? -9.148 -1.911 -7.304 1.00 68.31 95 LEU A CA 1
ATOM 695 C C . LEU A 1 95 ? -9.603 -2.097 -8.762 1.00 68.31 95 LEU A C 1
ATOM 697 O O . LEU A 1 95 ? -10.460 -2.936 -9.066 1.00 68.31 95 LEU A O 1
ATOM 701 N N . ARG A 1 96 ? -9.007 -1.334 -9.691 1.00 69.44 96 ARG A N 1
ATOM 702 C CA . ARG A 1 96 ? -9.351 -1.407 -11.119 1.00 69.44 96 ARG A CA 1
ATOM 703 C C . ARG A 1 96 ? -8.902 -2.739 -11.716 1.00 69.44 96 ARG A C 1
ATOM 705 O O . ARG A 1 96 ? -7.924 -3.356 -11.297 1.00 69.44 96 ARG A O 1
ATOM 712 N N . ARG A 1 97 ? -9.592 -3.182 -12.779 1.00 57.16 97 ARG A N 1
ATOM 713 C CA . ARG A 1 97 ? -9.293 -4.449 -13.481 1.00 57.16 97 ARG A CA 1
ATOM 714 C C . ARG A 1 97 ? -7.892 -4.475 -14.126 1.00 57.16 97 ARG A C 1
ATOM 716 O O . ARG A 1 97 ? -7.427 -5.546 -14.491 1.00 57.16 97 ARG A O 1
ATOM 723 N N . SER A 1 98 ? -7.193 -3.362 -14.251 1.00 64.56 98 SER A N 1
ATOM 724 C CA . SER A 1 98 ? -5.847 -3.312 -14.828 1.00 64.56 98 SER A CA 1
ATOM 725 C C . SER A 1 98 ? -4.722 -3.389 -13.798 1.00 64.56 98 SER A C 1
ATOM 727 O O . SER A 1 98 ? -3.569 -3.480 -14.202 1.00 64.56 98 SER A O 1
ATOM 729 N N . ASP A 1 99 ? -5.017 -3.355 -12.500 1.00 75.56 99 ASP A N 1
ATOM 730 C CA . ASP A 1 99 ? -3.975 -3.200 -11.482 1.00 75.56 99 ASP A CA 1
ATOM 731 C C . ASP A 1 99 ? -3.271 -4.532 -11.197 1.00 75.56 99 ASP A C 1
ATOM 733 O O . ASP A 1 99 ? -3.914 -5.586 -11.149 1.00 75.56 99 ASP A O 1
ATOM 737 N N . GLU A 1 100 ? -1.949 -4.498 -11.017 1.00 80.56 100 GLU A N 1
ATOM 738 C CA . GLU A 1 100 ? -1.152 -5.715 -10.778 1.00 80.56 100 GLU A CA 1
ATOM 739 C C . GLU A 1 100 ? -1.280 -6.215 -9.334 1.00 80.56 100 GLU A C 1
ATOM 741 O O . GLU A 1 100 ? -1.259 -7.415 -9.076 1.00 80.56 100 GLU A O 1
ATOM 746 N N . LEU A 1 101 ? -1.536 -5.305 -8.392 1.00 84.19 101 LEU A N 1
ATOM 747 C CA . LEU A 1 101 ? -1.618 -5.597 -6.959 1.00 84.19 101 LEU A CA 1
ATOM 748 C C . LEU A 1 101 ? -2.969 -6.149 -6.486 1.00 84.19 101 LEU A C 1
ATOM 750 O O . LEU A 1 101 ? -3.204 -6.260 -5.286 1.00 84.19 101 LEU A O 1
ATOM 754 N N . LYS A 1 102 ? -3.878 -6.532 -7.384 1.00 81.06 102 LYS A N 1
ATOM 755 C CA . LYS A 1 102 ? -5.189 -7.060 -6.966 1.00 81.06 102 LYS A CA 1
ATOM 756 C C . LYS A 1 102 ? -5.131 -8.312 -6.093 1.00 81.06 102 LYS A C 1
ATOM 758 O O . LYS A 1 102 ? -5.967 -8.389 -5.195 1.00 81.06 102 LYS A O 1
ATOM 763 N N . PRO A 1 103 ? -4.260 -9.315 -6.348 1.00 83.56 103 PRO A N 1
ATOM 764 C CA . PRO A 1 103 ? -4.220 -10.500 -5.496 1.00 83.56 103 PRO A CA 1
ATOM 765 C C . PRO A 1 103 ? -3.855 -10.111 -4.064 1.00 83.56 103 PRO A C 1
ATOM 767 O O . PRO A 1 103 ? -4.560 -10.481 -3.131 1.00 83.56 103 PRO A O 1
ATOM 770 N N . PHE A 1 104 ? -2.837 -9.259 -3.917 1.00 86.75 104 PHE A N 1
ATOM 771 C CA . PHE A 1 104 ? -2.437 -8.692 -2.634 1.00 86.75 104 PHE A CA 1
ATOM 772 C C . PHE A 1 104 ? -3.573 -7.898 -1.980 1.00 86.75 104 PHE A C 1
ATOM 774 O O . PHE A 1 104 ? -3.899 -8.125 -0.820 1.00 86.75 104 PHE A O 1
ATOM 781 N N . PHE A 1 105 ? -4.240 -7.028 -2.737 1.00 85.44 105 PHE A N 1
ATOM 782 C CA . PHE A 1 105 ? -5.357 -6.233 -2.238 1.00 85.44 105 PHE A CA 1
ATOM 783 C C . PHE A 1 105 ? -6.552 -7.076 -1.788 1.00 85.44 105 PHE A C 1
ATOM 785 O O . PHE A 1 105 ? -7.205 -6.746 -0.805 1.00 85.44 105 PHE A O 1
ATOM 792 N N . ARG A 1 106 ? -6.835 -8.191 -2.470 1.00 85.25 106 ARG A N 1
ATOM 793 C CA . ARG A 1 106 ? -7.881 -9.131 -2.051 1.00 85.25 106 ARG A CA 1
ATOM 794 C C . ARG A 1 106 ? -7.545 -9.752 -0.698 1.00 85.25 106 ARG A C 1
ATOM 796 O O . ARG A 1 106 ? -8.407 -9.778 0.174 1.00 85.25 106 ARG A O 1
ATOM 803 N N . THR A 1 107 ? -6.309 -10.214 -0.524 1.00 88.75 107 THR A N 1
ATOM 804 C CA . THR A 1 107 ? -5.833 -10.747 0.759 1.00 88.75 107 THR A CA 1
ATOM 805 C C . THR A 1 107 ? -5.872 -9.676 1.848 1.00 88.75 107 THR A C 1
ATOM 807 O O . THR A 1 107 ? -6.309 -9.949 2.961 1.00 88.75 107 THR A O 1
ATOM 810 N N . PHE A 1 108 ? -5.491 -8.439 1.519 1.00 89.38 108 PHE A N 1
ATOM 811 C CA . PHE A 1 108 ? -5.592 -7.301 2.430 1.00 89.38 108 PHE A CA 1
ATOM 812 C C . PHE A 1 108 ? -7.040 -7.049 2.869 1.00 89.38 108 PHE A C 1
ATOM 814 O O . PHE A 1 108 ? -7.293 -6.947 4.066 1.00 89.38 108 PHE A O 1
ATOM 821 N N . ILE A 1 109 ? -8.002 -7.045 1.936 1.00 85.75 109 ILE A N 1
ATOM 822 C CA . ILE A 1 109 ? -9.427 -6.907 2.269 1.00 85.75 109 ILE A CA 1
ATOM 823 C C . ILE A 1 109 ? -9.874 -7.996 3.240 1.00 85.75 109 ILE A C 1
ATOM 825 O O . ILE A 1 109 ? -10.469 -7.697 4.270 1.00 85.75 109 ILE A O 1
ATOM 829 N N . GLN A 1 110 ? -9.551 -9.252 2.936 1.00 89.06 110 GLN A N 1
ATOM 830 C CA . GLN A 1 110 ? -9.909 -10.381 3.793 1.00 89.06 110 GLN A CA 1
ATOM 831 C C . GLN A 1 110 ? -9.323 -10.243 5.204 1.00 89.06 110 GLN A C 1
ATOM 833 O O . GLN A 1 110 ? -10.004 -10.557 6.179 1.00 89.06 110 GLN A O 1
ATOM 838 N N . ALA A 1 111 ? -8.092 -9.741 5.327 1.00 90.69 111 ALA A N 1
ATOM 839 C CA . ALA A 1 111 ? -7.458 -9.509 6.619 1.00 90.69 111 ALA A CA 1
ATOM 840 C C . ALA A 1 111 ? -8.185 -8.428 7.436 1.00 90.69 111 ALA A C 1
ATOM 842 O O . ALA A 1 111 ? -8.476 -8.649 8.611 1.00 90.69 111 ALA A O 1
ATOM 843 N N . VAL A 1 112 ? -8.527 -7.290 6.826 1.00 90.56 112 VAL A N 1
ATOM 844 C CA . VAL A 1 112 ? -9.260 -6.216 7.518 1.00 90.56 112 VAL A CA 1
ATOM 845 C C . VAL A 1 112 ? -10.667 -6.671 7.905 1.00 90.56 112 VAL A C 1
ATOM 847 O O . VAL A 1 112 ? -11.088 -6.414 9.027 1.00 90.56 112 VAL A O 1
ATOM 850 N N . GLU A 1 113 ? -11.377 -7.394 7.036 1.00 89.25 113 GLU A N 1
ATOM 851 C CA . GLU A 1 113 ? -12.696 -7.950 7.367 1.00 89.25 113 GLU A CA 1
ATOM 852 C C . GLU A 1 113 ? -12.616 -8.936 8.541 1.00 89.25 113 GLU A C 1
ATOM 854 O O . GLU A 1 113 ? -13.428 -8.887 9.466 1.00 89.25 113 GLU A O 1
ATOM 859 N N . ALA A 1 114 ? -11.581 -9.782 8.580 1.00 91.94 114 ALA A N 1
ATOM 860 C CA . ALA A 1 114 ? -11.338 -10.658 9.722 1.00 91.94 114 ALA A CA 1
ATOM 861 C C . ALA A 1 114 ? -11.053 -9.869 11.015 1.00 91.94 114 ALA A C 1
ATOM 863 O O . ALA A 1 114 ? -11.495 -10.277 12.094 1.00 91.94 114 ALA A O 1
ATOM 864 N N . MET A 1 115 ? -10.353 -8.732 10.922 1.00 92.00 115 MET A N 1
ATOM 865 C CA . MET A 1 115 ? -10.130 -7.825 12.052 1.00 92.00 115 MET A CA 1
ATOM 866 C C . MET A 1 115 ? -11.430 -7.159 12.515 1.00 92.00 115 MET A C 1
ATOM 868 O O . MET A 1 115 ? -11.714 -7.223 13.710 1.00 92.00 115 MET A O 1
ATOM 872 N N . LYS A 1 116 ? -12.247 -6.612 11.599 1.00 90.19 116 LYS A N 1
ATOM 873 C CA . LYS A 1 116 ? -13.576 -6.041 11.904 1.00 90.19 116 LYS A CA 1
ATOM 874 C C . LYS A 1 116 ? -14.459 -7.067 12.611 1.00 90.19 1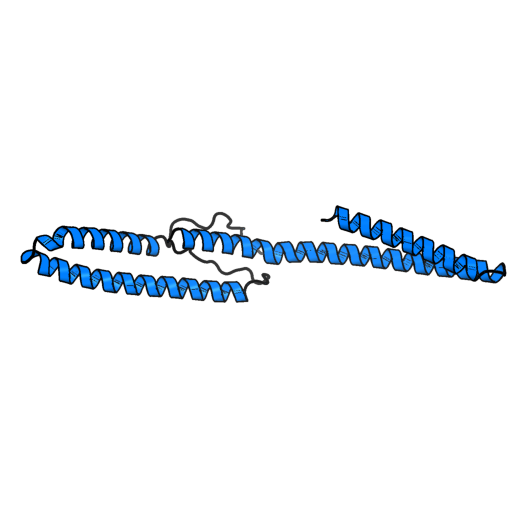16 LYS A C 1
ATOM 876 O O . LYS A 1 116 ? -15.019 -6.786 13.667 1.00 90.19 116 LYS A O 1
ATOM 881 N N . ALA A 1 117 ? -14.529 -8.287 12.079 1.00 91.06 117 ALA A N 1
ATOM 882 C CA . ALA A 1 117 ? -15.324 -9.363 12.663 1.00 91.06 117 ALA A CA 1
ATOM 883 C C . ALA A 1 117 ? -14.828 -9.771 14.060 1.00 91.06 117 ALA A C 1
ATOM 885 O O . ALA A 1 117 ? -15.632 -10.072 14.942 1.00 91.06 117 ALA A O 1
ATOM 886 N N . ARG A 1 118 ? -13.507 -9.794 14.282 1.00 92.75 118 ARG A N 1
ATOM 887 C CA . ARG A 1 118 ? -12.933 -10.056 15.610 1.00 92.75 118 ARG A CA 1
ATOM 888 C C . ARG A 1 118 ? -13.276 -8.943 16.595 1.00 92.75 118 ARG A C 1
ATOM 890 O O . ARG A 1 118 ? -13.662 -9.242 17.719 1.00 92.75 118 ARG A O 1
ATOM 897 N N . GLU A 1 119 ? -13.171 -7.694 16.162 1.00 92.69 119 GLU A N 1
ATOM 898 C CA . GLU A 1 119 ? -13.467 -6.526 16.984 1.00 92.69 119 GLU A CA 1
ATOM 899 C C . GLU A 1 119 ? -14.947 -6.473 17.385 1.00 92.69 119 GLU A C 1
ATOM 901 O O . GLU A 1 119 ? -15.261 -6.302 18.560 1.00 92.69 119 GLU A O 1
ATOM 906 N N . ALA A 1 120 ? -15.856 -6.769 16.450 1.00 91.19 120 ALA A N 1
ATOM 907 C CA . ALA A 1 120 ? -17.285 -6.893 16.729 1.00 91.19 120 ALA A CA 1
ATOM 908 C C . ALA A 1 120 ? -17.594 -7.998 17.758 1.00 91.19 120 ALA A C 1
ATOM 910 O O . ALA A 1 120 ? -18.403 -7.798 18.663 1.00 91.19 120 ALA A O 1
ATOM 911 N N . ARG A 1 121 ? -16.917 -9.156 17.673 1.00 93.81 121 ARG A N 1
ATOM 912 C CA . ARG A 1 121 ? -17.054 -10.219 18.686 1.00 93.81 121 ARG A CA 1
ATOM 913 C C . ARG A 1 121 ? -16.571 -9.764 20.061 1.00 93.81 121 ARG A C 1
ATOM 915 O O . ARG A 1 121 ? -17.231 -10.053 21.053 1.00 93.81 121 ARG A O 1
ATOM 922 N N . HIS A 1 122 ? -15.442 -9.060 20.133 1.00 92.94 122 HIS A N 1
ATOM 923 C CA . HIS A 1 122 ? -14.931 -8.537 21.402 1.00 92.94 122 HIS A CA 1
ATOM 924 C C . HIS A 1 122 ? -15.874 -7.496 22.012 1.00 92.94 122 HIS A C 1
ATOM 926 O O . HIS A 1 122 ? -16.141 -7.560 23.210 1.00 92.94 122 HIS A O 1
ATOM 932 N N . ALA A 1 123 ? -16.422 -6.590 21.198 1.00 92.81 123 ALA A N 1
ATOM 933 C CA . ALA A 1 123 ? -17.408 -5.611 21.645 1.00 92.81 123 ALA A CA 1
ATOM 934 C C . ALA A 1 123 ? -18.672 -6.288 22.202 1.00 92.81 123 ALA A C 1
ATOM 936 O O . ALA A 1 123 ? -19.143 -5.917 23.274 1.00 92.81 123 ALA A O 1
ATOM 937 N N . ALA A 1 124 ? -19.169 -7.340 21.541 1.00 93.19 124 ALA A N 1
ATOM 938 C CA . ALA A 1 124 ? -20.320 -8.104 22.023 1.00 93.19 124 ALA A CA 1
ATOM 939 C C . ALA A 1 124 ? -20.060 -8.771 23.387 1.00 93.19 124 ALA A C 1
ATOM 941 O O . ALA A 1 124 ? -20.889 -8.671 24.290 1.00 93.19 124 ALA A O 1
ATOM 942 N N . VAL A 1 125 ? -18.893 -9.405 23.564 1.00 95.31 125 VAL A N 1
ATOM 943 C CA . VAL A 1 125 ? -18.496 -10.014 24.849 1.00 95.31 125 VAL A CA 1
ATOM 944 C C . VAL A 1 125 ? -18.372 -8.955 25.946 1.00 95.31 125 VAL A C 1
ATOM 946 O O . VAL A 1 125 ? -18.844 -9.165 27.062 1.00 95.31 125 VAL A O 1
ATOM 949 N N . LEU A 1 126 ? -17.769 -7.807 25.631 1.00 93.75 126 LEU A N 1
ATOM 950 C CA . LEU A 1 126 ? -17.621 -6.705 26.577 1.00 93.75 126 LEU A CA 1
ATOM 951 C C . LEU A 1 126 ? -18.981 -6.125 26.990 1.00 93.75 126 LEU A C 1
ATOM 953 O O . LEU A 1 126 ? -19.192 -5.846 28.168 1.00 93.75 126 LEU A O 1
ATOM 957 N N . SER A 1 127 ? -19.914 -5.996 26.044 1.00 94.62 127 SER A N 1
ATOM 958 C CA . SER A 1 127 ? -21.274 -5.524 26.314 1.00 94.62 127 SER A CA 1
ATOM 959 C C . SER A 1 127 ? -22.049 -6.468 27.238 1.00 94.62 127 SER A C 1
ATOM 961 O O . SER A 1 127 ? -22.716 -5.993 28.155 1.00 94.62 127 SER A O 1
ATOM 963 N N . ASP A 1 128 ? -21.954 -7.787 27.037 1.00 94.88 128 ASP A N 1
ATOM 964 C CA . ASP A 1 128 ? -22.589 -8.775 27.926 1.00 94.88 128 ASP A CA 1
ATOM 965 C C . ASP A 1 128 ? -21.974 -8.733 29.335 1.00 94.88 128 ASP A C 1
ATOM 967 O O . ASP A 1 128 ? -22.689 -8.705 30.340 1.00 94.88 128 ASP A O 1
ATOM 971 N N . ALA A 1 129 ? -20.642 -8.648 29.429 1.00 93.50 129 ALA A N 1
ATOM 972 C CA . ALA A 1 129 ? -19.951 -8.524 30.710 1.00 93.50 129 ALA A CA 1
ATOM 973 C C . ALA A 1 129 ? -20.384 -7.260 31.476 1.00 93.50 129 ALA A C 1
ATOM 975 O O . ALA A 1 129 ? -20.728 -7.345 32.657 1.00 93.50 129 ALA A O 1
ATOM 976 N N . LEU A 1 130 ? -20.441 -6.112 30.793 1.00 94.25 130 LEU A N 1
ATOM 977 C CA . LEU A 1 130 ? -20.930 -4.848 31.347 1.00 94.25 130 LEU A CA 1
ATOM 978 C C . LEU A 1 130 ? -22.362 -4.967 31.869 1.00 94.25 130 LEU A C 1
ATOM 980 O O . LEU A 1 130 ? -22.635 -4.554 32.994 1.00 94.25 130 LEU A O 1
ATOM 984 N N . GLN A 1 131 ? -23.266 -5.582 31.103 1.00 93.38 131 GLN A N 1
ATOM 985 C CA . GLN A 1 131 ? -24.657 -5.767 31.520 1.00 93.38 131 GLN A CA 1
ATOM 986 C C . GLN A 1 131 ? -24.757 -6.563 32.832 1.00 93.38 131 GLN A C 1
ATOM 988 O O . GLN A 1 131 ? -25.505 -6.184 33.739 1.00 93.38 131 GLN A O 1
ATOM 993 N N . ARG A 1 132 ? -23.966 -7.635 32.972 1.00 91.75 132 ARG A N 1
ATOM 994 C CA . ARG A 1 132 ? -23.914 -8.448 34.199 1.00 91.75 132 ARG A CA 1
ATOM 995 C C . ARG A 1 132 ? -23.305 -7.683 35.375 1.00 91.75 132 ARG A C 1
ATOM 997 O O . ARG A 1 132 ? -23.804 -7.795 36.494 1.00 91.75 132 ARG A O 1
ATOM 1004 N N . MET A 1 133 ? -22.258 -6.893 35.132 1.00 91.19 133 MET A N 1
ATOM 1005 C CA . MET A 1 133 ? -21.625 -6.061 36.160 1.00 91.19 133 MET A CA 1
ATOM 1006 C C . MET A 1 133 ? -22.565 -4.962 36.662 1.00 91.19 133 MET A C 1
ATOM 1008 O O . MET A 1 133 ? -22.693 -4.792 37.872 1.00 91.19 133 MET A O 1
ATOM 1012 N N . CYS A 1 134 ? -23.291 -4.283 35.770 1.00 89.69 134 CYS A N 1
ATOM 1013 C CA . CYS A 1 134 ? -24.302 -3.291 36.143 1.00 89.69 134 CYS A CA 1
ATOM 1014 C C . CYS A 1 134 ? -25.393 -3.897 37.036 1.00 89.69 134 CYS A C 1
ATOM 1016 O O . CYS A 1 134 ? -25.739 -3.314 38.062 1.00 89.69 134 CYS A O 1
ATOM 1018 N N . ALA A 1 135 ? -25.882 -5.098 36.709 1.00 89.06 135 ALA A N 1
ATOM 1019 C CA . ALA A 1 135 ? -26.855 -5.805 37.543 1.00 89.06 135 ALA A CA 1
ATOM 1020 C C . ALA A 1 135 ? -26.295 -6.172 38.934 1.00 89.06 135 ALA A C 1
ATOM 1022 O O . ALA A 1 135 ? -27.026 -6.173 39.925 1.00 89.06 135 ALA A O 1
ATOM 1023 N N . ALA A 1 136 ? -24.994 -6.463 39.033 1.00 88.19 136 ALA A N 1
ATOM 1024 C CA . ALA A 1 136 ? -24.325 -6.759 40.298 1.00 88.19 136 ALA A CA 1
ATOM 1025 C C . ALA A 1 136 ? -23.958 -5.503 41.113 1.00 88.19 136 ALA A C 1
ATOM 1027 O O . ALA A 1 136 ? -23.853 -5.596 42.337 1.00 88.19 136 ALA A O 1
ATOM 1028 N N . SER A 1 137 ? -23.820 -4.339 40.468 1.00 87.50 137 SER A N 1
ATOM 1029 C CA . SER A 1 137 ? -23.373 -3.080 41.084 1.00 87.50 137 SER A CA 1
ATOM 1030 C C . SER A 1 137 ? -24.257 -2.608 42.238 1.00 87.50 137 SER A C 1
ATOM 1032 O O . SER A 1 137 ? -23.763 -1.935 43.138 1.00 87.50 137 SER A O 1
ATOM 1034 N N . ALA A 1 138 ? -25.536 -2.997 42.264 1.00 81.06 138 ALA A N 1
ATOM 1035 C CA . ALA A 1 138 ? -26.439 -2.708 43.380 1.00 81.06 138 ALA A CA 1
ATOM 1036 C C . ALA A 1 138 ? -25.966 -3.318 44.716 1.00 81.06 138 ALA A C 1
ATOM 1038 O O . ALA A 1 138 ? -26.328 -2.823 45.779 1.00 81.06 138 ALA A O 1
ATOM 1039 N N . ARG A 1 139 ? -25.161 -4.389 44.670 1.00 85.62 139 ARG A N 1
ATOM 1040 C CA . ARG A 1 139 ? -24.609 -5.079 45.850 1.00 85.62 139 ARG A CA 1
ATOM 1041 C C . ARG A 1 139 ? -23.155 -4.705 46.150 1.00 85.62 139 ARG A C 1
ATOM 1043 O O . ARG A 1 139 ? -22.693 -4.968 47.253 1.00 85.62 139 ARG A O 1
ATOM 1050 N N . SER A 1 140 ? -22.466 -4.087 45.193 1.00 87.38 140 SER A N 1
ATOM 1051 C CA . SER A 1 140 ? -21.043 -3.744 45.277 1.00 87.38 140 SER A CA 1
ATOM 1052 C C . SER A 1 140 ? -20.792 -2.389 44.603 1.00 87.38 140 SER A C 1
ATOM 1054 O O . SER A 1 140 ? -20.437 -2.348 43.422 1.00 87.38 140 SER A O 1
ATOM 1056 N N . PRO A 1 141 ? -20.966 -1.267 45.330 1.00 83.69 141 PRO A N 1
ATOM 1057 C CA . PRO A 1 141 ? -20.755 0.085 44.798 1.00 83.69 141 PRO A CA 1
ATOM 1058 C C . PRO A 1 141 ? -19.320 0.341 44.310 1.00 83.69 141 PRO A C 1
ATOM 1060 O O . PRO A 1 141 ? -19.095 1.182 43.446 1.00 83.69 141 PRO A O 1
ATOM 1063 N N . GLU A 1 142 ? -18.352 -0.422 44.821 1.00 90.75 142 GLU A N 1
ATOM 1064 C CA . GLU A 1 142 ? -16.940 -0.411 44.411 1.00 90.75 142 GLU A CA 1
ATOM 1065 C C . GLU A 1 142 ? -16.709 -0.758 42.927 1.00 90.75 142 GLU A C 1
ATOM 1067 O O . GLU A 1 142 ? -15.653 -0.449 42.381 1.00 90.75 142 GLU A O 1
ATOM 1072 N N . LEU A 1 143 ? -17.698 -1.360 42.252 1.00 89.50 143 LEU A N 1
ATOM 1073 C CA . LEU A 1 143 ? -17.633 -1.690 40.825 1.00 89.50 143 LEU A CA 1
ATOM 1074 C C . LEU A 1 143 ? -17.902 -0.490 39.907 1.00 89.50 143 LEU A C 1
ATOM 1076 O O . LEU A 1 143 ? -17.581 -0.561 38.720 1.00 89.50 143 LEU A O 1
ATOM 1080 N N . ALA A 1 144 ? -18.461 0.606 40.429 1.00 88.19 144 ALA A N 1
ATOM 1081 C CA . ALA A 1 144 ? -18.820 1.792 39.652 1.00 88.19 144 ALA A CA 1
ATOM 1082 C C . ALA A 1 144 ? -17.684 2.334 38.750 1.00 88.19 144 ALA A C 1
ATOM 1084 O O . ALA A 1 144 ? -17.922 2.464 37.547 1.00 88.19 144 ALA A O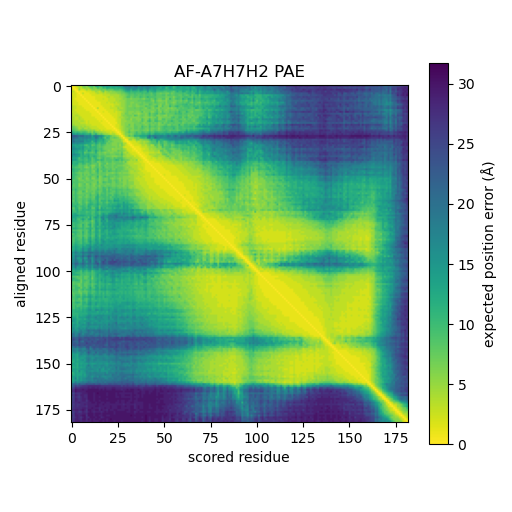 1
ATOM 1085 N N . PRO A 1 145 ? -16.446 2.574 39.240 1.00 91.62 145 PRO A N 1
ATOM 1086 C CA . PRO A 1 145 ? -15.365 3.078 38.385 1.00 91.62 145 PRO A CA 1
ATOM 1087 C C . PRO A 1 145 ? -14.949 2.082 37.292 1.00 91.62 145 PRO A C 1
ATOM 1089 O O . PRO A 1 145 ? -14.592 2.483 36.185 1.00 91.62 145 PRO A O 1
ATOM 1092 N N . ALA A 1 146 ? -15.019 0.774 37.566 1.00 90.88 146 ALA A N 1
ATOM 1093 C CA . ALA A 1 146 ? -14.713 -0.248 36.568 1.00 90.88 146 ALA A CA 1
ATOM 1094 C C . ALA A 1 146 ? -15.783 -0.293 35.465 1.00 90.88 146 ALA A C 1
ATOM 1096 O O . ALA A 1 146 ? -15.452 -0.400 34.287 1.00 90.88 146 ALA A O 1
ATOM 1097 N N . ILE A 1 147 ? -17.062 -0.172 35.835 1.00 92.69 147 ILE A N 1
ATOM 1098 C CA . ILE A 1 147 ? -18.181 -0.113 34.886 1.00 92.69 147 ILE A CA 1
ATOM 1099 C C . ILE A 1 147 ? -18.060 1.124 33.991 1.00 92.69 147 ILE A C 1
ATOM 1101 O O . ILE A 1 147 ? -18.227 1.009 32.777 1.00 92.69 147 ILE A O 1
ATOM 1105 N N . GLU A 1 148 ? -17.727 2.285 34.556 1.00 93.19 148 GLU A N 1
ATOM 1106 C CA . GLU A 1 148 ? -17.521 3.520 33.793 1.00 93.19 148 GLU A CA 1
ATOM 1107 C C . GLU A 1 148 ? -16.385 3.367 32.770 1.00 93.19 148 GLU A C 1
ATOM 1109 O O . GLU A 1 148 ? -16.590 3.601 31.576 1.00 93.19 148 GLU A O 1
ATOM 1114 N N . ALA A 1 149 ? -15.220 2.873 33.204 1.00 93.38 149 ALA A N 1
ATOM 1115 C CA . ALA A 1 149 ? -14.070 2.655 32.328 1.00 93.38 149 ALA A CA 1
ATOM 1116 C C . ALA A 1 149 ? -14.370 1.658 31.194 1.00 93.38 149 ALA A C 1
ATOM 1118 O O . ALA A 1 149 ? -14.019 1.898 30.037 1.00 93.38 149 ALA A O 1
ATOM 1119 N N . LEU A 1 150 ? -15.053 0.549 31.496 1.00 93.56 150 LEU A N 1
ATOM 1120 C CA . LEU A 1 150 ? -15.434 -0.440 30.485 1.00 93.56 150 LEU A CA 1
ATOM 1121 C C . LEU A 1 150 ? -16.500 0.102 29.523 1.00 93.56 150 LEU A C 1
ATOM 1123 O O . LEU A 1 150 ? -16.459 -0.214 28.334 1.00 93.56 150 LEU A O 1
ATOM 1127 N N . THR A 1 151 ? -17.424 0.938 30.002 1.00 93.75 151 THR A N 1
ATOM 1128 C CA . THR A 1 151 ? -18.440 1.590 29.160 1.00 93.75 151 THR A CA 1
ATOM 1129 C C . THR A 1 151 ? -17.785 2.553 28.172 1.00 93.75 151 THR A C 1
ATOM 1131 O O . THR A 1 151 ? -18.117 2.528 26.986 1.00 93.75 151 THR A O 1
ATOM 1134 N N . ALA A 1 152 ? -16.804 3.339 28.627 1.00 93.56 152 ALA 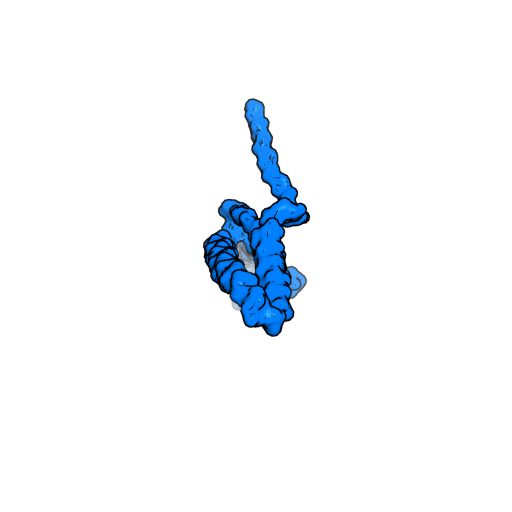A N 1
ATOM 1135 C CA . ALA A 1 152 ? -16.006 4.200 27.758 1.00 93.56 152 ALA A CA 1
ATOM 1136 C C . ALA A 1 152 ? -15.243 3.384 26.697 1.00 93.56 152 ALA A C 1
ATOM 1138 O O . ALA A 1 152 ? -15.309 3.703 25.509 1.00 93.56 152 ALA A O 1
ATOM 1139 N N . ALA A 1 153 ? -14.604 2.279 27.097 1.00 91.75 153 ALA A N 1
ATOM 1140 C CA . ALA A 1 153 ? -13.893 1.392 26.175 1.00 91.75 153 ALA A CA 1
ATOM 1141 C C . ALA A 1 153 ? -14.823 0.728 25.138 1.00 91.75 153 ALA A C 1
ATOM 1143 O O . ALA A 1 153 ? -14.442 0.555 23.978 1.00 91.75 153 ALA A O 1
ATOM 1144 N N . LEU A 1 154 ? -16.052 0.359 25.522 1.00 92.44 154 LEU A N 1
ATOM 1145 C CA . LEU A 1 154 ? -17.050 -0.174 24.591 1.00 92.44 154 LEU A CA 1
ATOM 1146 C C . LEU A 1 154 ? -17.516 0.898 23.595 1.00 92.44 154 LEU A C 1
ATOM 1148 O O . LEU A 1 154 ? -17.624 0.612 22.402 1.00 92.44 154 LEU A O 1
ATOM 1152 N N . ALA A 1 155 ? -17.756 2.125 24.066 1.00 90.94 155 ALA A N 1
ATOM 1153 C CA . ALA A 1 155 ? -18.152 3.246 23.218 1.00 90.94 155 ALA A CA 1
ATOM 1154 C C . ALA A 1 155 ? -17.071 3.586 22.179 1.00 90.94 155 ALA A C 1
ATOM 1156 O O . ALA A 1 155 ? -17.389 3.762 21.002 1.00 90.94 155 ALA A O 1
ATOM 1157 N N . GLU A 1 156 ? -15.796 3.597 22.581 1.00 89.25 156 GLU A N 1
ATOM 1158 C CA . GLU A 1 156 ? -14.660 3.783 21.674 1.00 89.25 156 GLU A CA 1
ATOM 1159 C C . GLU A 1 156 ? -14.640 2.707 20.576 1.00 89.25 156 GLU A C 1
ATOM 1161 O O . GLU A 1 156 ? -14.632 3.034 19.386 1.00 89.25 156 GLU A O 1
ATOM 1166 N N . ARG A 1 157 ? -14.746 1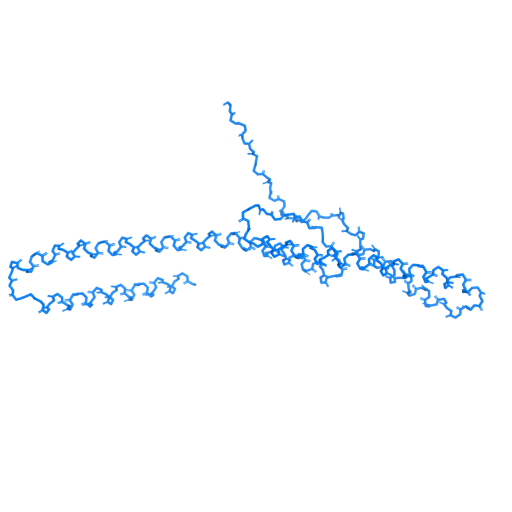.423 20.943 1.00 89.62 157 ARG A N 1
ATOM 1167 C CA . ARG A 1 157 ? -14.776 0.309 19.977 1.00 89.62 157 ARG A CA 1
ATOM 1168 C C . ARG A 1 157 ? -15.983 0.367 19.041 1.00 89.62 157 ARG A C 1
ATOM 1170 O O . ARG A 1 157 ? -15.845 0.118 17.844 1.00 89.62 157 ARG A O 1
ATOM 1177 N N . HIS A 1 158 ? -17.160 0.722 19.554 1.00 87.38 158 HIS A N 1
ATOM 1178 C CA . HIS A 1 158 ? -18.347 0.932 18.724 1.00 87.38 158 HIS A CA 1
ATOM 1179 C C . HIS A 1 158 ? -18.153 2.093 17.748 1.00 87.38 158 HIS A C 1
ATOM 1181 O O . HIS A 1 158 ? -1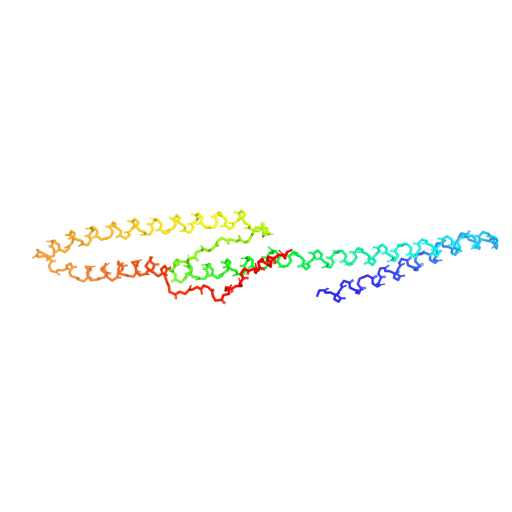8.503 1.949 16.581 1.00 87.38 158 HIS A O 1
ATOM 1187 N N . SER A 1 159 ? -17.546 3.204 18.173 1.00 85.19 159 SER A N 1
ATOM 1188 C CA . SER A 1 159 ? -17.252 4.330 17.279 1.00 85.19 159 SER A CA 1
ATOM 1189 C C . SER A 1 159 ? -16.286 3.940 16.153 1.00 85.19 159 SER A C 1
ATOM 1191 O O . SER A 1 159 ? -16.516 4.285 14.995 1.00 85.19 159 SER A O 1
ATOM 1193 N N . ALA A 1 160 ? -15.266 3.131 16.457 1.00 84.12 160 ALA A N 1
ATOM 1194 C CA . ALA A 1 160 ? -14.308 2.630 15.475 1.00 84.12 160 ALA A CA 1
ATOM 1195 C C . ALA A 1 160 ? -14.957 1.721 14.416 1.00 84.12 160 ALA A C 1
ATOM 1197 O O . ALA A 1 160 ? -14.535 1.722 13.258 1.00 84.12 160 ALA A O 1
ATOM 1198 N N . LEU A 1 161 ? -15.991 0.965 14.806 1.00 83.62 161 LEU A N 1
ATOM 1199 C CA . LEU A 1 161 ? -16.803 0.133 13.914 1.00 83.62 161 LEU A CA 1
ATOM 1200 C C . LEU A 1 161 ? -17.875 0.934 13.152 1.00 83.62 161 LEU A C 1
ATOM 1202 O O . LEU A 1 161 ? -18.207 0.564 12.030 1.00 83.62 161 LEU A O 1
ATOM 1206 N N . ALA A 1 162 ? -18.411 2.005 13.749 1.00 71.62 162 ALA A N 1
ATOM 1207 C CA . ALA A 1 162 ? -19.523 2.799 13.218 1.00 71.62 162 ALA A CA 1
ATOM 1208 C C . ALA A 1 162 ? -19.106 3.894 12.223 1.00 71.62 162 ALA A C 1
ATOM 1210 O O . ALA A 1 162 ? -19.947 4.356 11.456 1.00 71.62 162 ALA A O 1
ATOM 1211 N N . LEU A 1 163 ? -17.830 4.296 12.181 1.00 61.97 163 LEU A N 1
ATOM 1212 C CA . LEU A 1 163 ? -17.284 5.267 11.212 1.00 61.97 163 LEU A CA 1
ATOM 1213 C C . LEU A 1 163 ? -17.250 4.755 9.749 1.00 61.97 163 LEU A C 1
ATOM 1215 O O . LEU A 1 163 ? -16.459 5.227 8.937 1.00 61.97 163 LEU A O 1
ATOM 1219 N N . ASP A 1 164 ? -18.136 3.825 9.392 1.00 57.25 164 ASP A N 1
ATOM 1220 C CA . ASP A 1 164 ? -18.283 3.228 8.060 1.00 57.25 164 ASP A CA 1
ATOM 1221 C C . ASP A 1 164 ? -18.768 4.240 6.985 1.00 57.25 164 ASP A C 1
ATOM 1223 O O . ASP A 1 164 ? -18.735 3.923 5.793 1.00 57.25 164 ASP A O 1
ATOM 1227 N N . ASP A 1 165 ? -19.188 5.467 7.356 1.00 49.19 165 ASP A N 1
ATOM 1228 C CA . ASP A 1 165 ? -20.113 6.237 6.500 1.00 49.19 165 ASP A CA 1
ATOM 1229 C C . ASP A 1 165 ? -19.827 7.700 6.100 1.00 49.19 165 ASP A C 1
ATOM 1231 O O . ASP A 1 165 ? -20.587 8.205 5.276 1.00 49.19 165 ASP A O 1
ATOM 1235 N N . SER A 1 166 ? -18.767 8.403 6.520 1.00 41.75 166 SER A N 1
ATOM 1236 C CA . SER A 1 166 ? -18.783 9.878 6.310 1.00 41.75 166 SER A CA 1
ATOM 1237 C C . SER A 1 166 ? -17.789 10.510 5.338 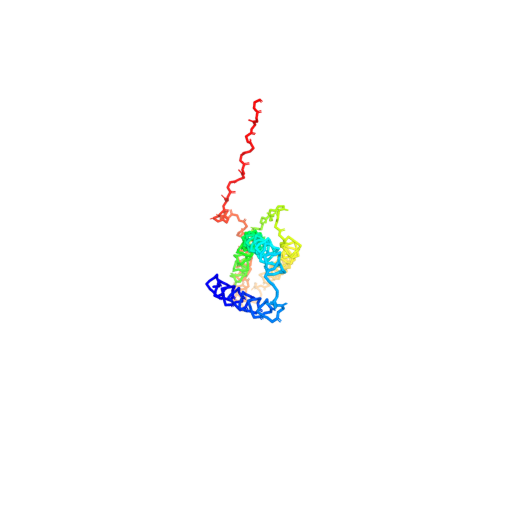1.00 41.75 166 SER A C 1
ATOM 1239 O O . SER A 1 166 ? -17.996 11.670 4.991 1.00 41.75 166 SER A O 1
ATOM 1241 N N . GLU A 1 167 ? -16.780 9.814 4.811 1.00 40.56 167 GLU A N 1
ATOM 1242 C CA . GLU A 1 167 ? -15.957 10.406 3.744 1.00 40.56 167 GLU A CA 1
ATOM 1243 C C . GLU A 1 167 ? -15.701 9.420 2.599 1.00 40.56 167 GLU A C 1
ATOM 1245 O O . GLU A 1 167 ? -14.995 8.420 2.772 1.00 40.56 167 GLU A O 1
ATOM 1250 N N . PRO A 1 168 ? -16.223 9.695 1.385 1.00 43.47 168 PRO A N 1
ATOM 1251 C CA . PRO A 1 168 ? -15.651 9.109 0.190 1.00 43.47 168 PRO A CA 1
ATOM 1252 C C . PRO A 1 168 ? -14.176 9.496 0.192 1.00 43.47 168 PRO A C 1
ATOM 1254 O O . PRO A 1 168 ? -13.857 10.683 0.248 1.00 43.47 168 PRO A O 1
ATOM 1257 N N . THR A 1 169 ? -13.278 8.511 0.122 1.00 44.22 169 THR A N 1
ATOM 1258 C CA . THR A 1 169 ? -11.848 8.765 -0.078 1.00 44.22 169 THR A CA 1
ATOM 1259 C C . THR A 1 169 ? -11.709 9.845 -1.162 1.00 44.22 169 THR A C 1
ATOM 1261 O O . THR A 1 169 ? -12.270 9.648 -2.248 1.00 44.22 169 THR A O 1
ATOM 1264 N N . PRO A 1 170 ? -11.040 10.984 -0.893 1.00 42.16 170 PRO A N 1
ATOM 1265 C CA . PRO A 1 170 ? -11.139 12.203 -1.696 1.00 42.16 170 PRO A CA 1
ATOM 1266 C C . PRO A 1 170 ? -10.331 12.102 -2.995 1.00 42.16 170 PRO A C 1
ATOM 1268 O O . PRO A 1 170 ? -9.531 12.963 -3.313 1.00 42.16 170 PRO A O 1
ATOM 1271 N N . ILE A 1 171 ? -10.495 11.021 -3.754 1.00 51.12 171 ILE A N 1
ATOM 1272 C CA . ILE A 1 171 ? -10.020 10.865 -5.128 1.00 51.12 171 ILE A CA 1
ATOM 1273 C C . ILE A 1 171 ? -11.009 9.942 -5.853 1.00 51.12 171 ILE A C 1
ATOM 1275 O O . ILE A 1 171 ? -10.669 8.878 -6.376 1.00 51.12 171 ILE A O 1
ATOM 1279 N N . ALA A 1 172 ? -12.286 10.323 -5.869 1.00 44.31 172 ALA A N 1
ATOM 1280 C CA . ALA A 1 172 ? -13.227 9.756 -6.821 1.00 44.31 172 ALA A CA 1
ATOM 1281 C C . ALA A 1 172 ? -12.824 10.230 -8.226 1.00 44.31 172 ALA A C 1
ATOM 1283 O O . ALA A 1 172 ? -13.338 11.225 -8.723 1.00 44.31 172 ALA A O 1
ATOM 1284 N N . VAL A 1 173 ? -11.883 9.534 -8.877 1.00 50.28 173 VAL A N 1
ATOM 1285 C CA . VAL A 1 173 ? -11.685 9.682 -10.324 1.00 50.28 173 VAL A CA 1
ATOM 1286 C C . VAL A 1 173 ? -12.984 9.207 -10.983 1.00 50.28 173 VAL A C 1
ATOM 1288 O O . VAL A 1 173 ? -13.314 8.021 -10.835 1.00 50.28 173 VAL A O 1
ATOM 1291 N N . PRO A 1 174 ? -13.732 10.081 -11.682 1.00 44.28 174 PRO A N 1
ATOM 1292 C CA . PRO A 1 174 ? -14.977 9.702 -12.334 1.00 44.28 174 PRO A CA 1
ATOM 1293 C C . PRO A 1 174 ? -14.732 8.521 -13.274 1.00 44.28 174 PRO A C 1
ATOM 1295 O O . PRO A 1 174 ? -13.710 8.459 -13.965 1.00 44.28 174 PRO A O 1
ATOM 1298 N N . ALA A 1 175 ? -15.652 7.555 -13.289 1.00 49.28 175 ALA A N 1
ATOM 1299 C CA . ALA A 1 175 ? -15.620 6.502 -14.295 1.00 49.28 175 ALA A CA 1
ATOM 1300 C C . ALA A 1 175 ? -15.653 7.156 -15.690 1.00 49.28 175 ALA A C 1
ATOM 1302 O O . ALA A 1 175 ? -16.424 8.102 -15.878 1.00 49.28 175 ALA A O 1
ATOM 1303 N N . PRO A 1 176 ? -14.842 6.701 -16.665 1.00 45.28 176 PRO A N 1
ATOM 1304 C CA . PRO A 1 176 ? -14.905 7.251 -18.009 1.00 45.28 176 PRO A CA 1
ATOM 1305 C C . PRO A 1 176 ? -16.322 7.041 -18.539 1.00 45.28 176 PRO A C 1
ATOM 1307 O O . PRO A 1 176 ? -16.801 5.906 -18.616 1.00 45.28 176 PRO A O 1
ATOM 1310 N N . GLN A 1 177 ? -17.004 8.143 -18.857 1.00 54.66 177 GLN A N 1
ATOM 1311 C CA . GLN A 1 177 ? -18.302 8.099 -19.513 1.00 54.66 177 GLN A CA 1
ATOM 1312 C C . GLN A 1 177 ? -18.108 7.336 -20.822 1.00 54.66 177 GLN A C 1
ATOM 1314 O O . GLN A 1 177 ? -17.368 7.777 -21.704 1.00 54.66 177 GLN A O 1
ATOM 1319 N N . ARG A 1 178 ? -18.729 6.157 -20.941 1.00 54.50 178 ARG A N 1
ATOM 1320 C CA . ARG A 1 178 ? -18.842 5.489 -22.235 1.00 54.50 178 ARG A CA 1
ATOM 1321 C C . ARG A 1 178 ? -19.634 6.440 -23.125 1.00 54.50 178 ARG A C 1
ATOM 1323 O O . ARG A 1 178 ? -20.844 6.549 -22.960 1.00 54.50 178 ARG A O 1
ATOM 1330 N N . ARG A 1 179 ? -18.954 7.150 -24.030 1.00 49.00 179 ARG A N 1
ATOM 1331 C CA . ARG A 1 179 ? -19.613 7.800 -25.163 1.00 49.00 179 ARG A CA 1
ATOM 1332 C C . ARG A 1 179 ? -20.391 6.703 -25.883 1.00 49.00 179 ARG A C 1
ATOM 1334 O O . ARG A 1 179 ? -19.781 5.793 -26.441 1.00 49.00 179 ARG A O 1
ATOM 1341 N N . ALA A 1 180 ? -21.715 6.764 -25.802 1.00 52.06 180 ALA A N 1
ATOM 1342 C CA . ALA A 1 180 ? -22.565 6.083 -26.757 1.00 52.06 180 ALA A CA 1
ATOM 1343 C C . ALA A 1 180 ? -22.177 6.641 -28.131 1.00 52.06 180 ALA A C 1
ATOM 1345 O O . ALA A 1 180 ? -22.255 7.851 -28.354 1.00 52.06 180 ALA A O 1
ATOM 1346 N N . LEU A 1 181 ? -21.619 5.782 -28.980 1.00 53.56 181 LEU A N 1
ATOM 1347 C CA . LEU A 1 181 ? -21.439 6.100 -30.389 1.00 53.56 181 LEU A CA 1
ATOM 1348 C C . LEU A 1 181 ? -22.834 6.112 -31.040 1.00 53.56 181 LEU A C 1
ATOM 1350 O O . LEU A 1 181 ? -23.634 5.240 -30.686 1.00 53.56 181 LEU A O 1
ATOM 13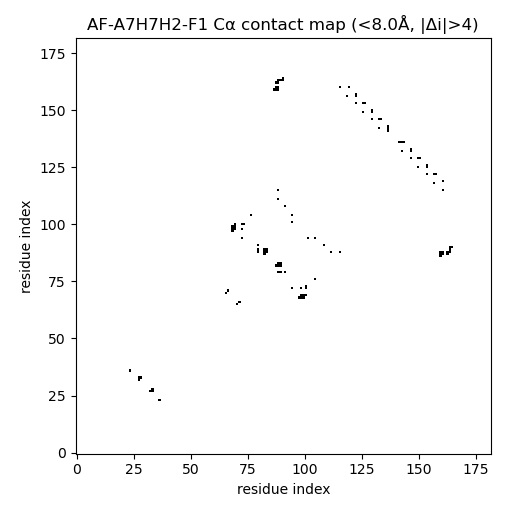54 N N . PRO A 1 182 ? -23.131 7.109 -31.893 1.00 61.31 182 PRO A N 1
ATOM 1355 C CA . PRO A 1 182 ? -24.394 7.205 -32.619 1.00 61.31 182 PRO A CA 1
ATOM 1356 C C . PRO A 1 182 ? -24.561 6.082 -33.647 1.00 61.31 182 PRO A C 1
ATOM 1358 O O . PRO A 1 182 ? -23.527 5.579 -34.151 1.00 61.31 182 PRO A O 1
#

pLDDT: mean 80.04, std 13.15, range [40.56, 95.31]

Mean predicted aligned error: 12.58 Å

Sequence (182 aa):
MAGAGLAVALVFGLWLHQAHVQATALLASDPETRALVARSDRVLLGAFGAIALLLAGALGLLGVVVTHRVAGPVFVMGHYVRVLSEGRFPRMRTLRRSDELKPFFRTFIQAVEAMKAREARHAAVLSDALQRMCAASARSPELAPAIEALTAALAERHSALALDDSEPTPIAVPAPQRRALP

Secondary structure (DSSP, 8-state):
-HHHHHHHHHHHHHHHHHHHHHHHHHH--SHHHHHHHHHHHHHHHHHHHHHHHHHHHHHHHHHHHHHHHHHHHHHHHHHHHHHHHTT----PPPPPTT-TTHHHHHHHHHHHHHHHHHHHHHHHHHHHHHHHHHHHHTT-GGGHHHHHHHHHHHHHHHHHHH-SSS---S---PPP------

Radius of gyration: 33.51 Å; Cα contacts (8 Å, |Δi|>4): 59; chains: 1; bounding box: 72×23×98 Å

Foldseek 3Di:
DVVVVVVVCVVVLVVVVVVVVVVLVVPDPDDVVNVVVVVVVVVVNVVVVVVVVVVVVVVVVVVVLLCVQEVVVVVVVVVQVVCVVVVAHEQDDQDDPRHPCRVVVVVVVVVSVVVLVVLVVVLVVLVVVLVVLVVCCVVPVVCVVVSVVSVVVSVVSVVRNVPHDDDDPPDPPDDPPPPPDD

Solvent-accessible surface area (backbone atoms only — not comparable to full-atom values): 10572 Å² total; per-residue (Å²): 112,72,68,60,55,52,52,52,51,51,54,50,51,51,49,50,51,50,54,48,53,55,55,53,66,73,70,53,88,49,75,71,60,42,57,56,49,57,54,52,47,54,52,51,52,50,48,51,51,51,50,51,53,51,50,52,51,52,52,50,50,49,52,53,51,50,48,61,36,45,51,56,59,51,52,54,51,53,51,44,52,49,37,44,74,72,66,31,59,63,79,82,73,85,78,64,96,79,40,74,56,50,68,60,49,52,55,49,51,54,51,52,51,52,49,52,54,50,51,54,52,51,47,51,52,50,52,55,52,48,55,54,48,59,71,48,30,85,84,38,70,84,44,52,68,58,53,52,53,51,50,53,54,46,52,52,54,48,49,32,65,63,62,66,75,85,71,80,71,95,71,78,73,74,76,80,77,77,74,78,78,133